Protein AF-A0A0A9YI82-F1 (afdb_monomer_lite)

Radius of gyration: 18.76 Å; chains: 1; bounding box: 42×42×51 Å

Sequence (204 aa):
MGHSLGAQLLCFFTSLYPEVVVKAIFLDGLVPMTTSEDKYLKDLREKFDDYRLLETSLLQKTPPSYSYDDAVNRLIKNRPNMILPEAAQVLIKRSLAVSGDGFRYSTDQRFKLLPLPLISFSIAADIVKSIKCPCLLIIAQESLKRLQEGKRIIYYTEELIDALKKFPTFTVRVIPGHHDVHLNEPESVAAQVIPFLNDTQSSL

Structure (mmCIF, N/CA/C/O backbone):
data_AF-A0A0A9YI82-F1
#
_entry.id   AF-A0A0A9YI82-F1
#
loop_
_atom_site.group_PDB
_atom_site.id
_atom_site.type_symbol
_atom_site.label_atom_id
_atom_site.label_alt_id
_atom_site.label_comp_id
_atom_site.label_asym_id
_atom_site.label_entity_id
_atom_site.label_seq_id
_atom_site.pdbx_PDB_ins_code
_atom_site.Cartn_x
_atom_site.Cartn_y
_atom_site.Cartn_z
_atom_site.occupancy
_atom_site.B_iso_or_equiv
_atom_site.auth_seq_id
_atom_site.auth_comp_id
_atom_site.auth_asym_id
_atom_site.auth_atom_id
_atom_site.pdbx_PDB_model_num
ATOM 1 N N . MET A 1 1 ? -11.997 -4.439 -2.061 1.00 97.31 1 MET A N 1
ATOM 2 C CA . MET A 1 1 ? -10.688 -4.954 -1.597 1.00 97.31 1 MET A CA 1
ATOM 3 C C . MET A 1 1 ? -9.595 -4.248 -2.377 1.00 97.31 1 MET A C 1
ATOM 5 O O . MET A 1 1 ? -9.768 -4.067 -3.575 1.00 97.31 1 MET A O 1
ATOM 9 N N . GLY A 1 2 ? -8.510 -3.841 -1.723 1.00 97.00 2 GLY A N 1
ATOM 10 C CA . GLY A 1 2 ? -7.367 -3.204 -2.374 1.00 97.00 2 GLY A CA 1
ATOM 11 C C . GLY A 1 2 ? -6.053 -3.596 -1.707 1.00 97.00 2 GLY A C 1
ATOM 12 O O . GLY A 1 2 ? -6.033 -3.885 -0.512 1.00 97.00 2 GLY A O 1
ATOM 13 N N . HIS A 1 3 ? -4.967 -3.598 -2.481 1.00 95.00 3 HIS A N 1
ATOM 14 C CA . HIS A 1 3 ? -3.596 -3.840 -2.015 1.00 95.00 3 HIS A CA 1
ATOM 15 C C . HIS A 1 3 ? -2.728 -2.600 -2.212 1.00 95.00 3 HIS A C 1
ATOM 17 O O . HIS A 1 3 ? -2.865 -1.933 -3.240 1.00 95.00 3 HIS A O 1
ATOM 23 N N . SER A 1 4 ? -1.836 -2.302 -1.261 1.00 91.81 4 SER A N 1
ATOM 24 C CA . SER A 1 4 ? -0.843 -1.223 -1.380 1.00 91.81 4 SER A CA 1
ATOM 25 C C . SER A 1 4 ? -1.498 0.111 -1.781 1.00 91.81 4 SER A C 1
ATOM 27 O O . SER A 1 4 ? -2.423 0.565 -1.106 1.00 91.81 4 SER A O 1
ATOM 29 N N . LEU A 1 5 ? -1.110 0.703 -2.917 1.00 90.25 5 LEU A N 1
ATOM 30 C CA . LEU A 1 5 ? -1.767 1.879 -3.4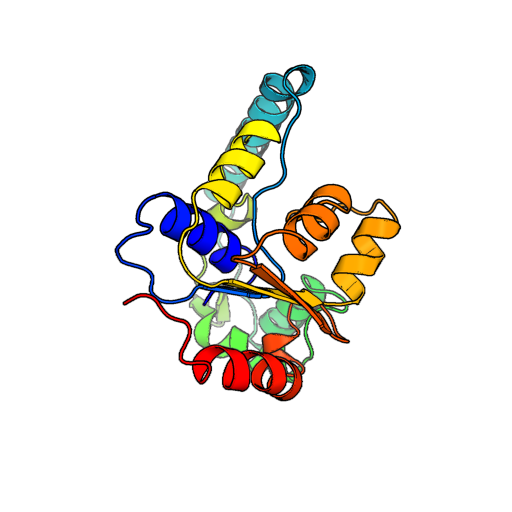96 1.00 90.25 5 LEU A CA 1
ATOM 31 C C . LEU A 1 5 ? -3.287 1.705 -3.648 1.00 90.25 5 LEU A C 1
ATOM 33 O O . LEU A 1 5 ? -4.053 2.604 -3.314 1.00 90.25 5 LEU A O 1
ATOM 37 N N . GLY A 1 6 ? -3.744 0.547 -4.123 1.00 94.19 6 GLY A N 1
ATOM 38 C CA . GLY A 1 6 ? -5.170 0.254 -4.266 1.00 94.19 6 GLY A CA 1
ATOM 39 C C . GLY A 1 6 ? -5.906 0.219 -2.926 1.00 94.19 6 GLY A C 1
ATOM 40 O O . GLY A 1 6 ? -7.076 0.583 -2.865 1.00 94.19 6 GLY A O 1
ATOM 41 N N . ALA A 1 7 ? -5.228 -0.165 -1.842 1.00 95.06 7 ALA A N 1
ATOM 42 C CA . ALA A 1 7 ? -5.789 -0.114 -0.496 1.00 95.06 7 ALA A CA 1
ATOM 43 C C . ALA A 1 7 ? -5.929 1.336 0.000 1.00 95.06 7 ALA A C 1
ATOM 45 O O . ALA A 1 7 ? -6.948 1.693 0.585 1.00 95.06 7 ALA A O 1
ATOM 46 N N . GLN A 1 8 ? -4.957 2.198 -0.313 1.00 93.25 8 GLN A N 1
ATOM 47 C CA . GLN A 1 8 ? -5.032 3.627 0.002 1.00 93.25 8 GLN A CA 1
ATOM 48 C C . GLN A 1 8 ? -6.147 4.329 -0.770 1.00 93.25 8 GLN A C 1
ATOM 50 O O . GLN A 1 8 ? -6.931 5.076 -0.192 1.00 93.25 8 GLN A O 1
ATOM 55 N N . LEU A 1 9 ? -6.258 4.053 -2.071 1.00 94.62 9 LEU A N 1
ATOM 56 C CA . LEU A 1 9 ? -7.348 4.568 -2.898 1.00 94.62 9 LEU A CA 1
ATOM 57 C C . LEU A 1 9 ? -8.708 4.071 -2.397 1.00 94.62 9 LEU A C 1
ATOM 59 O O . LEU A 1 9 ? -9.653 4.854 -2.333 1.00 94.62 9 LEU A O 1
ATOM 63 N N . LEU A 1 10 ? -8.800 2.802 -1.982 1.00 96.38 10 LEU A N 1
ATOM 64 C CA . LEU A 1 10 ? -10.005 2.263 -1.353 1.00 96.38 10 LEU A CA 1
ATOM 65 C C . LEU A 1 10 ? -10.338 2.989 -0.045 1.00 96.38 10 LEU A C 1
ATOM 67 O O . LEU A 1 10 ? -11.513 3.217 0.220 1.00 96.38 10 LEU A O 1
ATOM 71 N N . CYS A 1 11 ? -9.341 3.370 0.756 1.00 94.94 11 CYS A N 1
ATOM 72 C CA . CYS A 1 11 ? -9.545 4.100 2.009 1.00 94.94 11 CYS A CA 1
ATOM 73 C C . CYS A 1 11 ? -10.162 5.476 1.737 1.00 94.94 11 CYS A C 1
ATOM 75 O O . CYS A 1 11 ? -11.217 5.791 2.283 1.00 94.94 11 CYS A O 1
ATOM 77 N N . PHE A 1 12 ? -9.587 6.231 0.793 1.00 94.94 12 PHE A N 1
ATOM 78 C CA . PHE A 1 12 ? -10.171 7.490 0.325 1.00 94.94 12 PHE A CA 1
ATOM 79 C C . PHE A 1 12 ? -11.591 7.298 -0.211 1.00 94.94 12 PHE A C 1
ATOM 81 O O . PHE A 1 12 ? -12.507 8.005 0.196 1.00 94.94 12 PHE A O 1
ATOM 88 N N . PHE A 1 13 ? -11.809 6.318 -1.086 1.00 96.88 13 PHE A N 1
ATOM 89 C CA . PHE A 1 13 ? -13.133 6.077 -1.656 1.00 96.88 13 PHE A CA 1
ATOM 90 C C . PHE A 1 13 ? -14.174 5.743 -0.578 1.00 96.88 13 PHE A C 1
ATOM 92 O O . PHE A 1 13 ? -15.248 6.331 -0.557 1.00 96.88 13 PHE A O 1
ATOM 99 N N . THR A 1 14 ? -13.824 4.860 0.357 1.00 96.31 14 THR A N 1
ATOM 100 C CA . THR A 1 14 ? -14.706 4.436 1.456 1.00 96.31 14 THR A CA 1
ATOM 101 C C . THR A 1 14 ? -14.994 5.581 2.431 1.00 96.31 14 THR A C 1
ATOM 103 O O . THR A 1 14 ? -16.084 5.647 2.988 1.00 96.31 14 THR A O 1
ATOM 106 N N . SER A 1 15 ? -14.040 6.497 2.624 1.00 94.69 15 SER A N 1
ATOM 107 C CA . SER A 1 15 ? -14.240 7.707 3.432 1.00 94.69 15 SER A CA 1
ATOM 108 C C . SER A 1 15 ? -15.183 8.722 2.774 1.00 94.69 15 SER A C 1
ATOM 110 O O . SER A 1 15 ? -15.975 9.365 3.456 1.00 94.69 15 SER A O 1
ATOM 112 N N . LEU A 1 16 ? -15.115 8.853 1.443 1.00 95.50 16 LEU A N 1
ATOM 113 C CA . LEU A 1 16 ? -15.885 9.837 0.677 1.00 95.50 16 LEU A CA 1
ATOM 114 C C . LEU A 1 16 ? -17.307 9.365 0.364 1.00 95.50 16 LEU A C 1
ATOM 116 O O . LEU A 1 16 ? -18.218 10.185 0.336 1.00 95.50 16 LEU A O 1
ATOM 120 N N . TYR A 1 17 ? -17.479 8.061 0.142 1.00 96.31 17 TYR A N 1
ATOM 121 C CA . TYR A 1 17 ? -18.751 7.435 -0.218 1.00 96.31 17 TYR A CA 1
ATOM 122 C C . TYR A 1 17 ? -19.078 6.279 0.745 1.00 96.31 17 TYR A C 1
ATOM 124 O O . TYR A 1 17 ? -19.158 5.116 0.330 1.00 96.31 17 TYR A O 1
ATOM 132 N N . PRO A 1 18 ? -19.213 6.543 2.058 1.00 94.12 18 PRO A N 1
ATOM 133 C CA . PRO A 1 18 ? -19.433 5.495 3.053 1.00 94.12 18 PRO A CA 1
ATOM 134 C C . PRO A 1 18 ? -20.754 4.731 2.860 1.00 94.12 18 PRO A C 1
ATOM 136 O O . PRO A 1 18 ? -20.917 3.647 3.408 1.00 94.12 18 PRO A O 1
ATOM 139 N N . GLU A 1 19 ? -21.698 5.282 2.102 1.00 94.44 19 GLU A N 1
ATOM 140 C CA . GLU A 1 19 ? -23.005 4.700 1.804 1.00 94.44 19 GLU A CA 1
ATOM 141 C C . GLU A 1 19 ? -22.987 3.627 0.707 1.00 94.44 19 GLU A C 1
ATOM 143 O O . GLU A 1 19 ? -23.917 2.826 0.639 1.00 94.44 19 GLU A O 1
ATOM 148 N N . VAL A 1 20 ? -21.951 3.581 -0.140 1.00 96.12 20 VAL A N 1
ATOM 149 C CA . VAL A 1 20 ? -21.880 2.622 -1.263 1.00 96.12 20 VAL A CA 1
ATOM 150 C C . VAL A 1 20 ? -20.923 1.456 -1.010 1.00 96.12 20 VAL A C 1
ATOM 152 O O . VAL A 1 20 ? -20.796 0.562 -1.848 1.00 96.12 20 VAL A O 1
ATOM 155 N N . VAL A 1 21 ? -20.231 1.449 0.132 1.00 95.69 21 VAL A N 1
ATOM 156 C CA . VAL A 1 21 ? -19.271 0.400 0.494 1.00 95.69 21 VAL A CA 1
ATOM 157 C C . VAL A 1 21 ? -19.844 -0.463 1.612 1.00 95.69 21 VAL A C 1
ATOM 159 O O . VAL A 1 21 ? -20.017 -0.014 2.736 1.00 95.69 21 VAL A O 1
ATOM 162 N N . VAL A 1 22 ? -20.093 -1.738 1.308 1.00 95.06 22 VAL A N 1
ATOM 163 C CA . VAL A 1 22 ? -20.658 -2.713 2.262 1.00 95.06 22 VAL A CA 1
ATOM 164 C C . VAL A 1 22 ? -19.595 -3.241 3.230 1.00 95.06 22 VAL A C 1
ATOM 166 O O . VAL A 1 22 ? -19.847 -3.393 4.424 1.00 95.06 22 VAL A O 1
ATOM 169 N N . LYS A 1 23 ? -18.392 -3.523 2.713 1.00 96.38 23 LYS A N 1
ATOM 170 C CA . LYS A 1 23 ? -17.207 -3.964 3.465 1.00 96.38 23 LYS A CA 1
ATOM 171 C C . LYS A 1 23 ? -15.936 -3.526 2.740 1.00 96.38 23 LYS A C 1
ATOM 173 O O . LYS A 1 23 ? -15.859 -3.621 1.512 1.00 96.38 23 LYS A O 1
ATOM 178 N N . ALA A 1 24 ? -14.908 -3.136 3.488 1.00 97.62 24 ALA A N 1
ATOM 179 C CA . ALA A 1 24 ? -13.596 -2.801 2.938 1.00 97.62 24 ALA A CA 1
ATOM 180 C C . ALA A 1 24 ? -12.524 -3.791 3.413 1.00 97.62 24 ALA A C 1
ATOM 182 O O . ALA A 1 24 ? -12.488 -4.191 4.572 1.00 97.62 24 ALA A O 1
ATOM 183 N N . ILE A 1 25 ? -11.641 -4.203 2.502 1.00 98.25 25 ILE A N 1
ATOM 184 C CA . ILE A 1 25 ? -10.513 -5.091 2.812 1.00 98.25 25 ILE A CA 1
ATOM 185 C C . ILE A 1 25 ? -9.246 -4.431 2.292 1.00 98.25 25 ILE A C 1
ATOM 187 O O . ILE A 1 25 ? -9.123 -4.193 1.085 1.00 98.25 25 ILE A O 1
ATOM 191 N N . PHE A 1 26 ? -8.334 -4.156 3.213 1.00 97.31 26 PHE A N 1
ATOM 192 C CA . PHE A 1 26 ? -7.070 -3.475 3.003 1.00 97.31 26 PHE A CA 1
ATOM 193 C C . PHE A 1 26 ? -5.929 -4.477 3.161 1.00 97.31 26 PHE A C 1
ATOM 195 O O . PHE A 1 26 ? -5.758 -5.063 4.230 1.00 97.31 26 PHE A O 1
ATOM 202 N N . 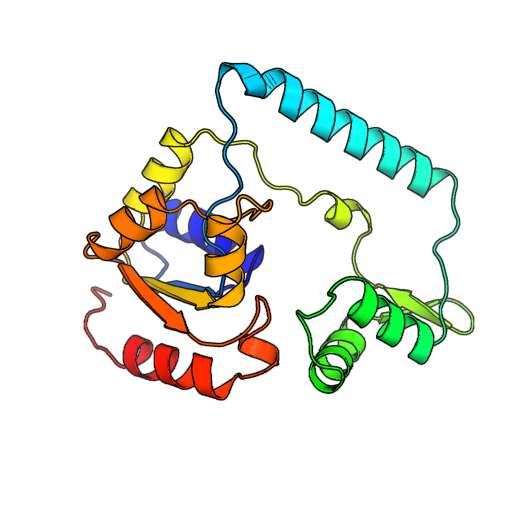LEU A 1 27 ? -5.163 -4.685 2.093 1.00 96.50 27 LEU A N 1
ATOM 203 C CA . LEU A 1 27 ? -4.006 -5.576 2.079 1.00 96.50 27 LEU A CA 1
ATOM 204 C C . LEU A 1 27 ? -2.736 -4.725 2.070 1.00 96.50 27 LEU A C 1
ATOM 206 O O . LEU A 1 27 ? -2.384 -4.136 1.049 1.00 96.50 27 LEU A O 1
ATOM 210 N N . ASP A 1 28 ? -2.073 -4.644 3.218 1.00 93.31 28 ASP A N 1
ATOM 211 C CA . ASP A 1 28 ? -0.771 -4.000 3.409 1.00 93.31 28 ASP A CA 1
ATOM 212 C C . ASP A 1 28 ? -0.655 -2.564 2.830 1.00 93.31 28 ASP A C 1
ATOM 214 O O . ASP A 1 28 ? 0.401 -2.138 2.363 1.00 93.31 28 ASP A O 1
ATOM 218 N N . GLY A 1 29 ? -1.755 -1.801 2.859 1.00 92.06 29 GLY A N 1
ATOM 219 C CA . GLY A 1 29 ? -1.822 -0.342 2.666 1.00 92.06 29 GLY A CA 1
ATOM 220 C C . GLY A 1 29 ? -3.123 0.272 3.238 1.00 92.06 29 GLY A C 1
ATOM 221 O O . GLY A 1 29 ? -4.146 -0.408 3.274 1.00 92.06 29 GLY A O 1
ATOM 222 N N . LEU A 1 30 ? -3.115 1.517 3.741 1.00 91.31 30 LEU A N 1
ATOM 223 C CA . LEU A 1 30 ? -4.336 2.174 4.264 1.00 91.31 30 LEU A CA 1
ATOM 224 C C . LEU A 1 30 ? -4.384 3.677 4.010 1.00 91.31 30 LEU A C 1
ATOM 226 O O . LEU A 1 30 ? -5.300 4.135 3.346 1.00 91.31 30 LEU A O 1
ATOM 230 N N . VAL A 1 31 ? -3.427 4.455 4.513 1.00 88.56 31 VAL A N 1
ATOM 231 C CA . VAL A 1 31 ? -3.358 5.907 4.258 1.00 88.56 31 VAL A CA 1
ATOM 232 C C . VAL A 1 31 ? -2.021 6.256 3.607 1.00 88.56 31 VAL A C 1
ATOM 234 O O . VAL A 1 31 ? -1.069 5.483 3.721 1.00 88.56 31 VAL A O 1
ATOM 237 N N . PRO A 1 32 ? -1.916 7.352 2.837 1.00 83.81 32 PRO A N 1
ATOM 238 C CA . PRO A 1 32 ? -0.622 7.833 2.369 1.00 83.81 32 PRO A CA 1
ATOM 239 C C . PRO A 1 32 ? 0.245 8.331 3.517 1.00 83.81 32 PRO A C 1
ATOM 241 O O . PRO A 1 32 ? -0.245 8.693 4.585 1.00 83.81 32 PRO A O 1
ATOM 244 N N . MET A 1 33 ? 1.550 8.366 3.252 1.00 79.69 33 MET A N 1
ATOM 245 C CA . MET A 1 33 ? 2.530 8.967 4.143 1.00 79.69 33 MET A CA 1
ATOM 246 C C . MET A 1 33 ? 2.114 10.399 4.475 1.00 79.69 33 MET A C 1
ATOM 248 O O . MET A 1 33 ? 1.861 11.214 3.582 1.00 79.69 33 MET A O 1
ATOM 252 N N . THR A 1 34 ? 2.059 10.684 5.768 1.00 85.75 34 THR A N 1
ATOM 253 C CA . THR A 1 34 ? 1.706 12.003 6.270 1.00 85.75 34 THR A CA 1
ATOM 254 C C . THR A 1 34 ? 2.934 12.903 6.285 1.00 85.75 34 THR A C 1
ATOM 256 O O . THR A 1 34 ? 4.041 12.438 6.555 1.00 85.75 34 THR A O 1
ATOM 259 N N . THR A 1 35 ? 2.740 14.193 6.051 1.00 88.12 35 THR A N 1
ATOM 260 C CA . THR A 1 35 ? 3.766 15.223 6.249 1.00 88.12 35 THR A CA 1
ATOM 261 C C . THR A 1 35 ? 3.355 16.140 7.399 1.00 88.12 35 THR A C 1
ATOM 263 O O . THR A 1 35 ? 2.164 16.311 7.673 1.00 88.12 35 THR A O 1
ATOM 266 N N . SER A 1 36 ? 4.336 16.686 8.112 1.00 90.06 36 SER A N 1
ATOM 267 C CA . SER A 1 36 ? 4.097 17.675 9.160 1.00 90.06 36 SER A CA 1
ATOM 268 C C . SER A 1 36 ? 3.967 19.073 8.553 1.00 90.06 36 SER A C 1
ATOM 270 O O . SER A 1 36 ? 4.490 19.352 7.474 1.00 90.06 36 SER A O 1
ATOM 272 N N . GLU A 1 37 ? 3.254 19.966 9.235 1.00 91.31 37 GLU A N 1
ATOM 273 C CA . GLU A 1 37 ? 2.954 21.309 8.716 1.00 91.31 37 GLU A CA 1
ATOM 274 C C . GLU A 1 37 ? 4.223 22.120 8.409 1.00 91.31 37 GLU A C 1
ATOM 276 O O . GLU A 1 37 ? 4.293 22.796 7.384 1.00 91.31 37 GLU A O 1
ATOM 281 N N . ASP A 1 38 ? 5.263 21.977 9.233 1.00 94.69 38 ASP A N 1
ATOM 282 C CA . ASP A 1 38 ? 6.571 22.619 9.060 1.00 94.69 38 ASP A CA 1
ATOM 283 C C . ASP A 1 38 ? 7.352 22.101 7.838 1.00 94.69 38 ASP A C 1
ATOM 285 O O . ASP A 1 38 ? 8.197 22.814 7.295 1.00 94.69 38 ASP A O 1
ATOM 289 N N . LYS A 1 39 ? 7.060 20.878 7.374 1.00 92.62 39 LYS A N 1
ATOM 290 C CA . LYS A 1 39 ? 7.725 20.244 6.222 1.00 92.62 39 LYS A CA 1
ATOM 291 C C . LYS A 1 39 ? 6.906 20.302 4.942 1.00 92.62 39 LYS A C 1
ATOM 293 O O . LYS A 1 39 ? 7.478 20.129 3.869 1.00 92.62 39 LYS A O 1
ATOM 298 N N . TYR A 1 40 ? 5.610 20.600 5.025 1.00 92.50 40 TYR A N 1
ATOM 299 C CA . TYR A 1 40 ? 4.676 20.499 3.904 1.00 92.50 40 TYR A CA 1
ATOM 300 C C . TYR A 1 40 ? 5.177 21.186 2.625 1.00 92.50 40 TYR A C 1
ATOM 302 O O . TYR A 1 40 ? 5.221 20.561 1.567 1.00 92.50 40 TYR A O 1
ATOM 310 N N . LEU A 1 41 ? 5.599 22.455 2.708 1.00 95.31 41 LEU A N 1
ATOM 311 C CA . LEU A 1 41 ? 6.073 23.202 1.534 1.00 95.31 41 LEU A CA 1
ATOM 312 C C . LEU A 1 41 ? 7.367 22.624 0.952 1.00 95.31 41 LEU A C 1
ATOM 314 O O . LEU A 1 41 ? 7.537 22.611 -0.268 1.00 95.31 41 LEU A O 1
ATOM 318 N N . LYS A 1 42 ? 8.263 22.134 1.813 1.00 95.38 42 LYS A N 1
ATOM 319 C CA . LYS A 1 42 ? 9.510 21.493 1.397 1.00 95.38 42 LYS A CA 1
ATOM 320 C C . LYS A 1 42 ? 9.219 20.172 0.684 1.00 95.38 42 LYS A C 1
ATOM 322 O O . LYS A 1 42 ? 9.654 19.998 -0.449 1.00 95.38 42 LYS A O 1
ATOM 327 N N . ASP A 1 43 ? 8.432 19.295 1.299 1.00 92.25 43 ASP A N 1
ATOM 328 C CA . ASP A 1 43 ? 8.070 17.989 0.739 1.00 92.25 43 ASP A CA 1
ATOM 329 C C . ASP A 1 43 ? 7.282 18.142 -0.572 1.00 92.25 43 ASP A C 1
ATOM 331 O O . ASP A 1 43 ? 7.463 17.376 -1.521 1.00 92.25 43 ASP A O 1
ATOM 335 N N . LEU A 1 44 ? 6.413 19.157 -0.653 1.00 92.38 44 LEU A N 1
ATOM 336 C CA . LEU A 1 44 ? 5.672 19.473 -1.869 1.00 92.38 44 LEU A CA 1
ATOM 337 C C . LEU A 1 44 ? 6.614 19.932 -2.984 1.00 92.38 44 LEU A C 1
ATOM 339 O O . LEU A 1 44 ? 6.488 19.472 -4.119 1.00 92.38 44 LEU A O 1
ATOM 343 N N . ARG A 1 45 ? 7.575 20.809 -2.668 1.00 95.12 45 ARG A N 1
ATOM 344 C CA . ARG A 1 45 ? 8.586 21.256 -3.629 1.00 95.12 45 ARG A CA 1
ATOM 345 C C . ARG A 1 45 ? 9.435 20.089 -4.132 1.00 95.12 45 ARG A C 1
ATOM 347 O O . ARG A 1 45 ? 9.598 19.969 -5.342 1.00 95.12 45 ARG A O 1
ATOM 354 N N . GLU A 1 46 ? 9.907 19.224 -3.236 1.00 93.62 46 GLU A N 1
ATOM 355 C CA . GLU A 1 46 ? 10.669 18.019 -3.589 1.00 93.62 46 GLU A CA 1
ATOM 356 C C . GLU A 1 46 ? 9.864 17.108 -4.527 1.00 93.62 46 GLU A C 1
ATOM 358 O O . GLU A 1 46 ? 10.369 16.717 -5.578 1.00 93.62 46 GLU A O 1
ATOM 363 N N . LYS A 1 47 ? 8.576 16.868 -4.234 1.00 91.50 47 LYS A N 1
ATOM 364 C CA . LYS A 1 47 ? 7.682 16.127 -5.141 1.00 91.50 47 LYS A CA 1
ATOM 365 C C . LYS A 1 47 ? 7.613 16.754 -6.537 1.00 91.50 47 LYS A C 1
ATOM 367 O O . LYS A 1 47 ? 7.688 16.034 -7.530 1.00 91.50 47 LYS A O 1
ATOM 372 N N . PHE A 1 48 ? 7.443 18.073 -6.641 1.00 93.19 48 PHE A N 1
ATOM 373 C CA . PHE A 1 48 ? 7.387 18.748 -7.943 1.00 93.19 48 PHE A CA 1
ATOM 374 C C . PHE A 1 48 ? 8.728 18.727 -8.683 1.00 93.19 48 PHE A C 1
ATOM 376 O O . PHE A 1 48 ? 8.742 18.565 -9.905 1.00 93.19 48 PHE A O 1
ATOM 383 N N . ASP A 1 49 ? 9.847 18.849 -7.969 1.00 95.75 49 ASP A N 1
ATOM 384 C CA . ASP A 1 49 ? 11.174 18.705 -8.563 1.00 95.75 49 ASP A CA 1
ATOM 385 C C . ASP A 1 49 ? 11.387 17.281 -9.105 1.00 95.75 49 ASP A C 1
ATOM 387 O O . ASP A 1 49 ? 11.871 17.137 -10.231 1.00 95.75 49 ASP A O 1
ATOM 391 N N . ASP A 1 50 ? 10.935 16.246 -8.390 1.00 94.19 50 ASP A N 1
ATOM 392 C CA . ASP A 1 50 ? 10.940 14.862 -8.875 1.00 94.19 50 ASP A CA 1
ATOM 393 C C . ASP A 1 50 ? 10.083 14.695 -10.141 1.00 94.19 50 ASP A C 1
ATOM 395 O O . ASP A 1 50 ? 10.535 14.083 -11.115 1.00 94.19 50 ASP A O 1
ATOM 399 N N . TYR A 1 51 ? 8.874 15.276 -10.177 1.00 93.44 51 TYR A N 1
ATOM 400 C CA . TYR A 1 51 ? 8.016 15.260 -11.372 1.00 93.44 51 TYR A CA 1
ATOM 401 C C . TYR A 1 51 ? 8.704 15.915 -12.569 1.00 93.44 51 TYR A C 1
ATOM 403 O O . TYR A 1 51 ? 8.730 15.331 -13.654 1.00 93.44 51 TYR A O 1
ATOM 411 N N . ARG A 1 52 ? 9.318 17.085 -12.368 1.00 94.38 52 ARG A N 1
ATOM 412 C CA . ARG A 1 52 ? 10.056 17.809 -13.409 1.00 94.38 52 ARG A CA 1
ATOM 413 C C . ARG A 1 52 ? 11.251 17.003 -13.926 1.00 94.38 52 ARG A C 1
ATOM 415 O O . ARG A 1 52 ? 11.491 16.954 -15.135 1.00 94.38 52 ARG A O 1
ATOM 422 N N . LEU A 1 53 ? 12.016 16.373 -13.031 1.00 95.19 53 LEU A N 1
ATOM 423 C CA . LEU A 1 53 ? 13.149 15.519 -13.401 1.00 95.19 53 LEU A CA 1
ATOM 424 C C . LEU A 1 53 ? 12.691 14.288 -14.187 1.00 95.19 53 LEU A C 1
ATOM 426 O O . LEU A 1 53 ? 13.303 13.940 -15.202 1.00 95.19 53 LEU A O 1
ATOM 430 N N . LEU A 1 54 ? 11.600 13.650 -13.755 1.00 93.44 54 LEU A N 1
ATOM 431 C CA . LEU A 1 54 ? 11.014 12.520 -14.465 1.00 93.44 54 LEU A CA 1
ATOM 432 C C . LEU A 1 54 ? 10.537 12.932 -15.859 1.00 93.44 54 LEU A C 1
ATOM 434 O O . LEU A 1 54 ? 10.888 12.264 -16.827 1.00 93.44 54 LEU A O 1
ATOM 438 N N . GLU A 1 55 ? 9.794 14.031 -15.977 1.00 92.38 55 GLU A N 1
ATOM 439 C CA . GLU A 1 55 ? 9.305 14.548 -17.257 1.00 92.38 55 GLU A CA 1
ATOM 440 C C . GLU A 1 55 ? 10.459 14.861 -18.216 1.00 92.38 55 GLU A C 1
ATOM 442 O O . GLU A 1 55 ? 10.471 14.373 -19.346 1.00 92.38 55 GLU A O 1
ATOM 447 N N . THR A 1 56 ? 11.494 15.556 -17.734 1.00 93.62 56 THR A N 1
ATOM 448 C CA . THR A 1 56 ? 12.714 15.825 -18.514 1.00 93.62 56 THR A CA 1
ATOM 449 C C . THR A 1 56 ? 13.341 14.520 -19.013 1.00 93.62 56 THR A C 1
ATOM 451 O O . THR A 1 56 ? 13.682 14.391 -20.188 1.00 93.62 56 THR A O 1
ATOM 454 N N . SER A 1 57 ? 13.443 13.508 -18.143 1.00 91.94 57 SER A N 1
ATOM 455 C CA . SER A 1 57 ? 13.990 12.204 -18.519 1.00 91.94 57 SER A CA 1
ATOM 456 C C . SER A 1 57 ? 13.106 11.439 -19.508 1.00 91.94 57 SER A C 1
ATOM 458 O O . SER A 1 57 ? 13.653 10.629 -20.254 1.00 91.94 57 SER A O 1
ATOM 460 N N . LEU A 1 58 ? 11.783 11.618 -19.489 1.00 90.69 58 LEU A N 1
ATOM 461 C CA . LEU A 1 58 ? 10.860 10.962 -20.422 1.00 90.69 58 LEU A CA 1
ATOM 462 C C . LEU A 1 58 ? 10.892 11.614 -21.806 1.00 90.69 58 LEU A C 1
ATOM 464 O O . LEU A 1 58 ? 10.772 10.906 -22.798 1.00 90.69 58 LEU A O 1
ATOM 468 N N . LEU A 1 59 ? 11.106 12.930 -21.875 1.00 90.81 59 LEU A N 1
ATOM 469 C CA . LEU A 1 59 ? 11.254 13.659 -23.138 1.00 90.81 59 LEU A CA 1
ATOM 470 C C . LEU A 1 59 ? 12.589 13.364 -23.837 1.00 90.81 59 LEU A C 1
ATOM 472 O O . LEU A 1 59 ? 12.662 13.387 -25.061 1.00 90.81 59 LEU A O 1
ATOM 476 N N . GLN A 1 60 ? 13.647 13.096 -23.068 1.00 90.50 60 GLN A N 1
ATOM 477 C CA . GLN A 1 60 ? 15.000 12.898 -23.603 1.00 90.50 60 GLN A CA 1
ATOM 478 C C . GLN A 1 60 ? 15.346 11.440 -23.926 1.00 90.50 60 GLN A C 1
ATOM 480 O O . GLN A 1 60 ? 16.296 11.194 -24.667 1.00 90.50 60 GLN A O 1
ATOM 485 N N . LYS A 1 61 ? 14.642 10.462 -23.342 1.00 86.12 61 LYS A N 1
ATOM 486 C CA . LYS A 1 61 ? 14.989 9.040 -23.472 1.00 86.12 61 LYS A CA 1
ATOM 487 C C . LYS A 1 61 ? 13.972 8.294 -24.313 1.00 86.12 61 LYS A C 1
ATOM 489 O O . LYS A 1 61 ? 12.767 8.459 -24.158 1.00 86.12 61 LYS A O 1
ATOM 494 N N . THR A 1 62 ? 14.470 7.378 -25.130 1.00 82.94 62 THR A N 1
ATOM 495 C CA . THR A 1 62 ? 13.632 6.366 -25.764 1.00 82.94 62 THR A CA 1
ATOM 496 C C . THR A 1 62 ? 13.133 5.362 -24.717 1.00 82.94 62 THR A C 1
ATOM 498 O O . THR A 1 62 ? 13.889 4.978 -23.814 1.00 82.94 62 THR A O 1
ATOM 501 N N . PRO A 1 63 ? 11.860 4.924 -24.796 1.00 81.81 63 PRO A N 1
ATOM 502 C CA . PRO A 1 63 ? 11.359 3.858 -23.943 1.00 81.81 63 PRO A CA 1
ATOM 503 C C . PRO A 1 63 ? 12.222 2.597 -24.098 1.00 81.81 63 PRO A C 1
ATOM 505 O O . PRO A 1 63 ? 12.506 2.193 -25.227 1.00 81.81 63 PRO A O 1
ATOM 508 N N . PRO A 1 64 ? 12.649 1.966 -22.993 1.00 85.75 64 PRO A N 1
ATOM 509 C CA . PRO A 1 64 ? 13.473 0.771 -23.072 1.00 85.75 64 PRO A CA 1
ATOM 510 C C . PRO A 1 64 ? 12.663 -0.413 -23.614 1.00 85.75 64 PRO A C 1
ATOM 512 O O . PRO A 1 64 ? 11.473 -0.542 -23.318 1.00 85.75 64 PRO A O 1
ATOM 515 N N . SER A 1 65 ? 13.337 -1.293 -24.354 1.00 92.62 65 SER A N 1
ATOM 516 C CA . SER A 1 65 ? 12.828 -2.611 -24.739 1.00 92.62 65 SER A CA 1
ATOM 517 C C . SER A 1 65 ? 13.688 -3.691 -24.086 1.00 92.62 65 SER A C 1
ATOM 519 O O . SER A 1 65 ? 14.907 -3.545 -23.990 1.00 92.62 65 SER A O 1
ATOM 521 N N . TYR A 1 66 ? 13.044 -4.734 -23.581 1.00 93.50 66 TYR A N 1
ATOM 522 C CA . TYR A 1 66 ? 13.643 -5.816 -22.807 1.00 93.50 66 TYR A CA 1
ATOM 523 C C . TYR A 1 66 ? 13.288 -7.165 -23.429 1.00 93.50 66 TYR A C 1
ATOM 525 O O . TYR A 1 66 ? 12.205 -7.320 -23.998 1.00 93.50 66 TYR A O 1
ATOM 533 N N . SER A 1 67 ? 14.145 -8.169 -23.245 1.00 94.94 67 SER A N 1
ATOM 534 C CA . SER A 1 67 ? 13.694 -9.556 -23.369 1.00 94.94 67 SER A CA 1
ATOM 535 C C . SER A 1 67 ? 12.654 -9.868 -22.280 1.00 94.94 67 SER A C 1
ATOM 537 O O . SER A 1 67 ? 12.544 -9.149 -21.279 1.00 94.94 67 SER A O 1
ATOM 539 N N . TYR A 1 68 ? 11.875 -10.936 -22.460 1.00 92.38 68 TYR A N 1
ATOM 540 C CA . TYR A 1 68 ? 10.913 -11.362 -21.439 1.00 92.38 68 TYR A CA 1
ATOM 541 C C . TYR A 1 68 ? 11.615 -11.668 -20.105 1.00 92.38 68 TYR A C 1
ATOM 543 O O . TYR A 1 68 ? 11.199 -11.166 -19.060 1.00 92.38 68 TYR A O 1
ATOM 551 N N . ASP A 1 69 ? 12.728 -12.403 -20.150 1.00 92.25 69 ASP A N 1
ATOM 552 C CA . ASP A 1 69 ? 13.489 -12.784 -18.958 1.00 92.25 69 ASP A CA 1
ATOM 553 C C . ASP A 1 69 ? 14.117 -11.570 -18.264 1.00 92.25 69 ASP A C 1
ATOM 555 O O . ASP A 1 69 ? 14.045 -11.452 -17.040 1.00 92.25 69 ASP A O 1
ATOM 559 N N . ASP A 1 70 ? 14.653 -10.606 -19.021 1.00 93.38 70 ASP A N 1
ATOM 560 C CA . ASP A 1 70 ? 15.157 -9.352 -18.448 1.00 93.38 70 ASP A CA 1
ATOM 561 C C . ASP A 1 70 ? 14.046 -8.557 -17.766 1.00 93.38 70 ASP A C 1
ATOM 563 O O . ASP A 1 70 ? 14.255 -7.968 -16.701 1.00 93.38 70 ASP A O 1
ATOM 567 N N . ALA A 1 71 ? 12.850 -8.537 -18.358 1.00 92.50 71 ALA A N 1
ATOM 568 C CA . ALA A 1 71 ? 11.704 -7.876 -17.762 1.00 92.50 71 ALA A CA 1
ATOM 569 C C . ALA A 1 71 ? 11.292 -8.555 -16.445 1.00 92.50 71 ALA A C 1
ATOM 571 O O . ALA A 1 71 ? 11.095 -7.846 -15.456 1.00 92.50 71 ALA A O 1
ATOM 572 N N . VAL A 1 72 ? 11.238 -9.892 -16.393 1.00 91.56 72 VAL A N 1
ATOM 573 C CA . VAL A 1 72 ? 10.961 -10.661 -15.163 1.00 91.56 72 VAL A CA 1
ATOM 574 C C . VAL A 1 72 ? 12.022 -10.396 -14.096 1.00 91.56 72 VAL A C 1
ATOM 576 O O . VAL A 1 72 ? 11.693 -10.000 -12.976 1.00 91.56 72 VAL A O 1
ATOM 579 N N . ASN A 1 73 ? 13.301 -10.526 -14.448 1.00 90.88 73 ASN A N 1
ATOM 580 C CA . ASN A 1 73 ? 14.416 -10.291 -13.532 1.00 90.88 73 ASN A CA 1
ATOM 581 C C . ASN A 1 73 ? 14.402 -8.862 -12.983 1.00 90.88 73 ASN A C 1
ATOM 583 O O . ASN A 1 73 ? 14.657 -8.629 -11.800 1.00 90.88 73 ASN A O 1
ATOM 587 N N . ARG A 1 74 ? 14.043 -7.885 -13.822 1.00 90.81 74 ARG A N 1
ATOM 588 C CA . ARG A 1 74 ? 13.878 -6.491 -13.410 1.00 90.81 74 ARG A CA 1
ATOM 589 C C . ARG A 1 74 ? 12.720 -6.310 -12.427 1.00 90.81 74 ARG A C 1
ATOM 591 O O . ARG A 1 74 ? 12.868 -5.521 -11.494 1.00 90.81 74 ARG A O 1
ATOM 598 N N . LEU A 1 75 ? 11.595 -7.004 -12.607 1.00 89.12 75 LEU A N 1
ATOM 599 C CA . LEU A 1 75 ? 10.471 -6.964 -11.665 1.00 89.12 75 LEU A CA 1
ATOM 600 C C . LEU A 1 75 ? 10.897 -7.494 -10.290 1.00 89.12 75 LEU A C 1
ATOM 602 O O . LEU A 1 75 ? 10.697 -6.805 -9.290 1.00 89.12 75 LEU A O 1
ATOM 606 N N . ILE A 1 76 ? 11.545 -8.661 -10.260 1.00 88.12 76 ILE A N 1
ATOM 607 C CA . ILE A 1 76 ? 12.043 -9.298 -9.031 1.00 88.12 76 ILE A CA 1
ATOM 608 C C . ILE A 1 76 ? 13.065 -8.388 -8.337 1.00 88.12 76 ILE A C 1
ATOM 610 O O . ILE A 1 76 ? 12.948 -8.102 -7.147 1.00 88.12 76 ILE A O 1
ATOM 614 N N . LYS A 1 77 ? 14.027 -7.841 -9.092 1.00 87.88 77 LYS A N 1
ATOM 615 C CA . LYS A 1 77 ? 15.068 -6.950 -8.558 1.00 87.88 77 LYS A CA 1
ATOM 616 C C . LYS A 1 77 ? 14.509 -5.657 -7.960 1.00 87.88 77 LYS A C 1
ATOM 618 O O . LYS A 1 77 ? 15.056 -5.163 -6.979 1.00 87.88 77 LYS A O 1
ATOM 623 N N . ASN A 1 78 ? 13.450 -5.096 -8.544 1.00 81.94 78 ASN A N 1
ATOM 624 C CA . ASN A 1 78 ? 12.810 -3.874 -8.040 1.00 81.94 78 ASN A CA 1
ATOM 625 C C . ASN A 1 78 ? 11.840 -4.133 -6.877 1.00 81.94 78 ASN A C 1
ATOM 627 O O . ASN A 1 78 ? 11.355 -3.180 -6.269 1.00 81.94 78 ASN A O 1
ATOM 631 N N . ARG A 1 79 ? 11.570 -5.401 -6.555 1.00 77.31 79 ARG A N 1
ATOM 632 C CA . ARG A 1 79 ? 10.769 -5.842 -5.407 1.00 77.31 79 ARG A CA 1
ATOM 633 C C . ARG 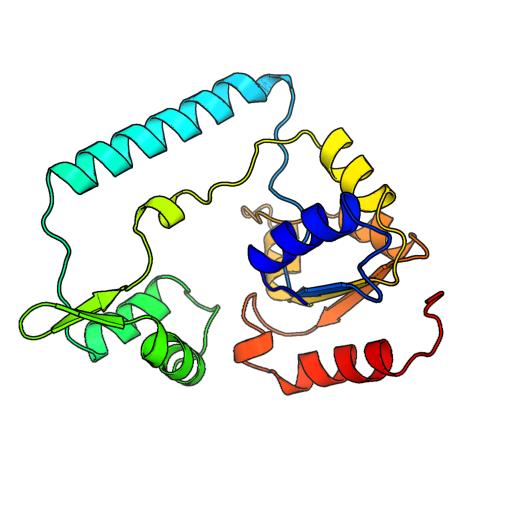A 1 79 ? 11.569 -6.837 -4.549 1.00 77.31 79 ARG A C 1
ATOM 635 O O . ARG A 1 79 ? 11.099 -7.952 -4.307 1.00 77.31 79 ARG A O 1
ATOM 642 N N . PRO A 1 80 ? 12.795 -6.474 -4.117 1.00 60.59 80 PRO A N 1
ATOM 643 C CA . PRO A 1 80 ? 13.700 -7.427 -3.491 1.00 60.59 80 PRO A CA 1
ATOM 644 C C . PRO A 1 80 ? 13.089 -7.953 -2.193 1.00 60.59 80 PRO A C 1
ATOM 646 O O . PRO A 1 80 ? 12.670 -7.169 -1.341 1.00 60.59 80 PRO A O 1
ATOM 649 N N . ASN A 1 81 ? 13.050 -9.281 -2.057 1.00 62.09 81 ASN A N 1
ATOM 650 C CA . ASN A 1 81 ? 12.466 -9.996 -0.917 1.00 62.09 81 ASN A CA 1
ATOM 651 C C . ASN A 1 81 ? 10.977 -9.686 -0.681 1.00 62.09 81 ASN A C 1
ATOM 653 O O . ASN A 1 81 ? 10.508 -9.763 0.447 1.00 62.09 81 ASN A O 1
ATOM 657 N N . MET A 1 82 ? 10.239 -9.279 -1.719 1.00 72.50 82 MET A N 1
ATOM 658 C CA . MET A 1 82 ? 8.807 -8.976 -1.605 1.00 72.50 82 MET A CA 1
ATOM 659 C C . MET A 1 82 ? 7.947 -9.860 -2.505 1.00 72.50 82 MET A C 1
ATOM 661 O O . MET A 1 82 ? 6.817 -10.147 -2.124 1.00 72.50 82 MET A O 1
ATOM 665 N N . ILE A 1 83 ? 8.480 -10.349 -3.630 1.00 82.69 83 ILE A N 1
ATOM 666 C CA . ILE A 1 83 ? 7.759 -11.195 -4.589 1.00 82.69 83 ILE A CA 1
ATOM 667 C C . ILE A 1 83 ? 8.533 -12.480 -4.909 1.00 82.69 83 ILE A C 1
ATOM 669 O O . ILE A 1 83 ? 9.743 -12.432 -5.139 1.00 82.69 83 ILE A O 1
ATOM 673 N N . LEU A 1 84 ? 7.836 -13.619 -4.936 1.00 84.25 84 LEU A N 1
ATOM 674 C CA . LEU A 1 84 ? 8.396 -14.898 -5.384 1.00 84.25 84 LEU A CA 1
ATOM 675 C C . LEU A 1 84 ? 8.528 -14.939 -6.921 1.00 84.25 84 LEU A C 1
ATOM 677 O O . LEU A 1 84 ? 7.742 -14.285 -7.615 1.00 84.25 84 LEU A O 1
ATOM 681 N N . PRO A 1 85 ? 9.484 -15.699 -7.490 1.00 84.50 85 PRO A N 1
ATOM 682 C CA . PRO A 1 85 ? 9.645 -15.815 -8.944 1.00 84.50 85 PRO A CA 1
ATOM 683 C C . PRO A 1 85 ? 8.360 -16.233 -9.677 1.00 84.50 85 PRO A C 1
ATOM 685 O O . PRO A 1 85 ? 8.020 -15.670 -10.718 1.00 84.50 85 PRO A O 1
ATOM 688 N N . GLU A 1 86 ? 7.603 -17.166 -9.108 1.00 86.19 86 GLU A N 1
ATOM 689 C CA . GLU A 1 86 ? 6.340 -17.666 -9.653 1.00 86.19 86 GLU A CA 1
ATOM 690 C C . GLU A 1 86 ? 5.262 -16.573 -9.641 1.00 86.19 86 GLU A C 1
ATOM 692 O O . GLU A 1 86 ? 4.562 -16.365 -10.635 1.00 86.19 86 GLU A O 1
ATOM 697 N N . ALA A 1 87 ? 5.177 -15.799 -8.556 1.00 86.50 87 ALA A N 1
ATOM 698 C CA . ALA A 1 87 ? 4.279 -14.649 -8.456 1.00 86.50 87 ALA A CA 1
ATOM 699 C C . ALA A 1 87 ? 4.659 -13.539 -9.457 1.00 86.50 87 ALA A C 1
ATOM 701 O O . ALA A 1 87 ? 3.789 -12.930 -10.089 1.00 86.50 87 ALA A O 1
ATOM 702 N N . ALA A 1 88 ? 5.957 -13.306 -9.672 1.00 87.81 88 ALA A N 1
ATOM 703 C CA . ALA A 1 88 ? 6.447 -12.353 -10.665 1.00 87.81 88 ALA A CA 1
ATOM 704 C C . ALA A 1 88 ? 6.041 -12.756 -12.096 1.00 87.81 88 ALA A C 1
ATOM 706 O O . ALA A 1 88 ? 5.626 -11.897 -12.879 1.00 87.81 88 ALA A O 1
ATOM 707 N N . GLN A 1 89 ? 6.074 -14.055 -12.416 1.00 87.50 89 GLN A N 1
ATOM 708 C CA . GLN A 1 89 ? 5.600 -14.596 -13.698 1.00 87.50 89 GLN A CA 1
ATOM 709 C C . GLN A 1 89 ? 4.098 -14.363 -13.924 1.00 87.50 89 GLN A C 1
ATOM 711 O O . GLN A 1 89 ? 3.662 -14.187 -15.061 1.00 87.50 89 GLN A O 1
ATOM 716 N N . VAL A 1 90 ? 3.280 -14.333 -12.870 1.00 88.12 90 VAL A N 1
ATOM 717 C CA . VAL A 1 90 ? 1.851 -14.002 -13.002 1.00 88.12 90 VAL A CA 1
ATOM 718 C C . VAL A 1 90 ? 1.667 -12.521 -13.347 1.00 88.12 90 VAL A C 1
ATOM 720 O O . VAL A 1 90 ? 0.933 -12.191 -14.281 1.00 88.12 90 VAL A O 1
ATOM 723 N N . LEU A 1 91 ? 2.368 -11.621 -12.650 1.00 88.81 91 LEU A N 1
ATOM 724 C CA . LEU A 1 91 ? 2.252 -10.175 -12.876 1.00 88.81 91 LEU A CA 1
ATOM 725 C C . LEU A 1 91 ? 2.762 -9.742 -14.250 1.00 88.81 91 LEU A C 1
ATOM 727 O O . LEU A 1 91 ? 2.165 -8.869 -14.893 1.00 88.81 91 LEU A O 1
ATOM 731 N N . ILE A 1 92 ? 3.872 -1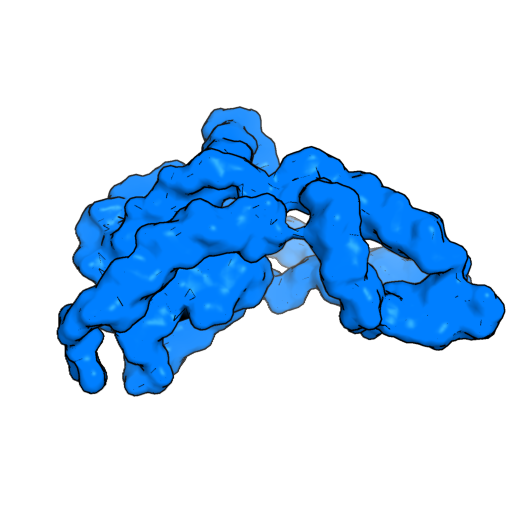0.330 -14.700 1.00 90.62 92 ILE A N 1
ATOM 732 C CA . ILE A 1 92 ? 4.553 -9.894 -15.919 1.00 90.62 92 ILE A CA 1
ATOM 733 C C . ILE A 1 92 ? 3.684 -10.115 -17.167 1.00 90.62 92 ILE A C 1
ATOM 735 O O . ILE A 1 92 ? 3.659 -9.257 -18.048 1.00 90.62 92 ILE A O 1
ATOM 739 N N . LYS A 1 93 ? 2.872 -11.185 -17.190 1.00 87.81 93 LYS A N 1
ATOM 740 C CA . LYS A 1 93 ? 1.967 -11.532 -18.303 1.00 87.81 93 LYS A CA 1
ATOM 741 C C . LYS A 1 93 ? 0.982 -10.418 -18.659 1.00 87.81 93 LYS A C 1
ATOM 743 O O . LYS A 1 93 ? 0.611 -10.285 -19.819 1.00 87.81 93 LYS A O 1
ATOM 748 N N . ARG A 1 94 ? 0.558 -9.614 -17.678 1.00 89.00 94 ARG A N 1
ATOM 749 C CA . ARG A 1 94 ? -0.351 -8.469 -17.885 1.00 89.00 94 ARG A CA 1
ATOM 750 C C . ARG A 1 94 ? 0.383 -7.124 -17.928 1.00 89.00 94 ARG A C 1
ATOM 752 O O . ARG A 1 94 ? -0.168 -6.126 -18.388 1.00 89.00 94 ARG A O 1
ATOM 759 N N . SER A 1 95 ? 1.615 -7.088 -17.433 1.00 91.19 95 SER A N 1
ATOM 760 C CA . SER A 1 95 ? 2.384 -5.855 -17.249 1.00 91.19 95 SER A CA 1
ATOM 761 C C . SER A 1 95 ? 3.248 -5.487 -18.455 1.00 91.19 95 SER A C 1
ATOM 763 O O . SER A 1 95 ? 3.804 -4.391 -18.470 1.00 91.19 95 SER A O 1
ATOM 765 N N . LEU A 1 96 ? 3.372 -6.367 -19.453 1.00 93.81 96 LEU A N 1
ATOM 766 C CA . LEU A 1 96 ? 4.172 -6.130 -20.652 1.00 93.81 96 LEU A CA 1
ATOM 767 C C . LEU A 1 96 ? 3.322 -5.830 -21.888 1.00 93.81 96 LEU A C 1
ATOM 769 O O . LEU A 1 96 ? 2.234 -6.365 -22.075 1.00 93.81 96 LEU A O 1
ATOM 773 N N . ALA A 1 97 ? 3.867 -4.978 -22.748 1.00 92.94 97 ALA A N 1
ATOM 774 C CA . ALA A 1 97 ? 3.391 -4.703 -24.095 1.00 92.94 97 ALA A CA 1
ATOM 775 C C . ALA A 1 97 ? 4.547 -4.891 -25.087 1.00 92.94 97 ALA A C 1
ATOM 777 O O . ALA A 1 97 ? 5.706 -4.634 -24.746 1.00 92.94 97 ALA A O 1
ATOM 778 N N . VAL A 1 98 ? 4.229 -5.312 -26.312 1.00 92.56 98 VAL A N 1
ATOM 779 C CA . VAL A 1 98 ? 5.213 -5.473 -27.395 1.00 92.56 98 VAL A CA 1
ATOM 780 C C . VAL A 1 98 ? 5.838 -4.116 -27.745 1.00 92.56 98 VAL A C 1
ATOM 782 O O . VAL A 1 98 ? 5.146 -3.094 -27.791 1.00 92.56 98 VAL A O 1
ATOM 785 N N . SER A 1 99 ? 7.156 -4.095 -27.956 1.00 91.31 99 SER A N 1
ATOM 786 C CA . SER A 1 99 ? 7.932 -2.897 -28.284 1.00 91.31 99 SER A CA 1
ATOM 787 C C . SER A 1 99 ? 9.146 -3.251 -29.147 1.00 91.31 99 SER A C 1
ATOM 789 O O . SER A 1 99 ? 10.201 -3.621 -28.623 1.00 91.31 99 SER A O 1
ATOM 791 N N . GLY A 1 100 ? 9.007 -3.114 -30.469 1.00 88.69 100 GLY A N 1
ATOM 792 C CA . GLY A 1 100 ? 9.996 -3.624 -31.424 1.00 88.69 100 GLY A CA 1
ATOM 793 C C . GLY A 1 100 ? 10.105 -5.145 -31.311 1.00 88.69 100 GLY A C 1
ATOM 794 O O . GLY A 1 100 ? 9.082 -5.818 -31.204 1.00 88.69 100 GLY A O 1
ATOM 795 N N . ASP A 1 101 ? 11.333 -5.657 -31.235 1.00 90.50 101 ASP A N 1
ATOM 796 C CA . ASP A 1 101 ? 11.622 -7.095 -31.096 1.00 90.50 101 ASP A CA 1
ATOM 797 C C . ASP A 1 101 ? 11.560 -7.605 -29.641 1.00 90.50 101 ASP A C 1
ATOM 799 O O . ASP A 1 101 ? 11.947 -8.735 -29.347 1.00 90.50 101 ASP A O 1
ATOM 803 N N . GLY A 1 102 ? 11.099 -6.770 -28.706 1.00 94.25 102 GLY A N 1
ATOM 804 C CA . GLY A 1 102 ? 11.044 -7.096 -27.284 1.00 94.25 102 GLY A CA 1
ATOM 805 C C . GLY A 1 102 ? 9.797 -6.558 -26.594 1.00 94.25 102 GLY A C 1
ATOM 806 O O . GLY A 1 102 ? 8.741 -6.355 -27.199 1.00 94.25 102 GLY A O 1
ATOM 807 N N . PHE A 1 103 ? 9.927 -6.317 -25.294 1.00 94.50 103 PHE A N 1
ATOM 808 C CA . PHE A 1 103 ? 8.838 -5.921 -24.417 1.00 94.50 103 PHE A CA 1
ATOM 809 C C . PHE A 1 103 ? 9.166 -4.659 -23.634 1.00 94.50 103 PHE A C 1
ATOM 811 O O . PHE A 1 103 ? 10.291 -4.432 -23.196 1.00 94.50 103 PHE A O 1
ATOM 818 N N . ARG A 1 104 ? 8.135 -3.869 -23.362 1.00 93.06 104 ARG A N 1
ATOM 819 C CA . ARG A 1 104 ? 8.184 -2.769 -22.399 1.00 93.06 104 ARG A CA 1
ATOM 820 C C . ARG A 1 104 ? 7.081 -2.938 -21.373 1.00 93.06 104 ARG A C 1
ATOM 822 O O . ARG A 1 104 ? 6.050 -3.543 -21.656 1.00 93.06 104 ARG A O 1
ATOM 829 N N . TYR A 1 105 ? 7.255 -2.330 -20.208 1.00 92.56 105 TYR A N 1
ATOM 830 C CA . TYR A 1 105 ? 6.164 -2.233 -19.248 1.00 92.56 105 TYR A CA 1
ATOM 831 C C . TYR A 1 105 ? 5.033 -1.364 -19.820 1.00 92.56 105 TYR A C 1
ATOM 833 O O . TYR A 1 105 ? 5.281 -0.283 -20.363 1.00 92.56 105 TYR A O 1
ATOM 841 N N . SER A 1 106 ? 3.795 -1.850 -19.721 1.00 91.75 106 SER A N 1
ATOM 842 C CA . SER A 1 106 ? 2.587 -1.150 -20.174 1.00 91.75 106 SER A CA 1
ATOM 843 C C . SER A 1 106 ? 2.194 -0.000 -19.242 1.00 91.75 106 SER A C 1
ATOM 845 O O . SER A 1 106 ? 1.478 0.908 -19.658 1.00 91.75 106 SER A O 1
ATOM 847 N N . THR A 1 107 ? 2.706 -0.005 -1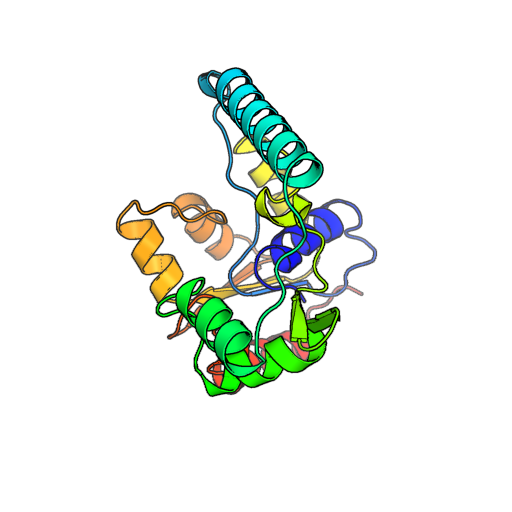8.008 1.00 89.38 107 THR A N 1
ATOM 848 C CA . THR A 1 107 ? 2.487 1.040 -17.007 1.00 89.38 107 THR A CA 1
ATOM 849 C C . THR A 1 107 ? 3.049 2.388 -17.452 1.00 89.38 107 THR A C 1
ATOM 851 O O . THR A 1 107 ? 4.211 2.506 -17.859 1.00 89.38 107 THR A O 1
ATOM 854 N N . ASP A 1 108 ? 2.237 3.431 -17.287 1.00 89.38 108 ASP A N 1
ATOM 855 C CA . ASP A 1 108 ? 2.666 4.812 -17.467 1.00 89.38 108 ASP A CA 1
ATOM 856 C C . ASP A 1 108 ? 3.796 5.153 -16.481 1.00 89.38 108 ASP A C 1
ATOM 858 O O . ASP A 1 108 ? 3.693 4.957 -15.268 1.00 89.38 108 ASP A O 1
ATOM 862 N N . GLN A 1 109 ? 4.906 5.660 -17.017 1.00 88.44 109 GLN A N 1
ATOM 863 C CA . GLN A 1 109 ? 6.125 5.913 -16.255 1.00 88.44 109 GLN A CA 1
ATOM 864 C C . GLN A 1 109 ? 5.948 6.981 -15.167 1.00 88.44 109 GLN A C 1
ATOM 866 O O . GLN A 1 109 ? 6.720 6.979 -14.209 1.00 88.44 109 GLN A O 1
ATOM 871 N N . ARG A 1 110 ? 4.932 7.850 -15.270 1.00 88.38 110 ARG A N 1
ATOM 872 C CA . ARG A 1 110 ? 4.598 8.866 -14.257 1.00 88.38 110 ARG A CA 1
ATOM 873 C C . ARG A 1 110 ? 4.163 8.249 -12.928 1.00 88.38 110 ARG A C 1
ATOM 875 O O . ARG A 1 110 ? 4.394 8.845 -11.880 1.00 88.38 110 ARG A O 1
ATOM 882 N N . PHE A 1 111 ? 3.659 7.010 -12.933 1.00 88.12 111 PHE A N 1
ATOM 883 C CA . PHE A 1 111 ? 3.321 6.286 -11.701 1.00 88.12 111 PHE A CA 1
ATOM 884 C C . PHE A 1 111 ? 4.532 5.907 -10.840 1.00 88.12 111 PHE A C 1
ATOM 886 O O . PHE A 1 111 ? 4.344 5.498 -9.697 1.00 88.12 111 PHE A O 1
ATOM 893 N N . LYS A 1 112 ? 5.770 6.102 -11.319 1.00 85.81 112 LYS A N 1
ATOM 894 C CA . LYS A 1 112 ? 6.970 5.986 -10.473 1.00 85.81 112 LYS A CA 1
ATOM 895 C C . LYS A 1 112 ? 6.956 6.943 -9.280 1.00 85.81 112 LYS A C 1
ATOM 897 O O . LYS A 1 112 ? 7.588 6.636 -8.277 1.00 85.81 112 LYS A O 1
ATOM 902 N N . LEU A 1 113 ? 6.251 8.071 -9.388 1.00 87.25 113 LEU A N 1
ATOM 903 C CA . LEU A 1 113 ? 6.188 9.095 -8.344 1.00 87.25 113 LEU A CA 1
ATOM 904 C C . LEU A 1 113 ? 4.904 9.063 -7.510 1.00 87.25 113 LEU A C 1
ATOM 906 O O . LEU A 1 113 ? 4.721 9.975 -6.718 1.00 87.25 113 LEU A O 1
ATOM 910 N N . LEU A 1 114 ? 4.065 8.023 -7.661 1.00 82.19 114 LEU A N 1
ATOM 911 C CA . LEU A 1 114 ? 2.774 7.808 -6.983 1.00 82.19 114 LEU A CA 1
ATOM 912 C C . LEU A 1 114 ? 1.927 9.091 -6.801 1.00 82.19 114 LEU A C 1
ATOM 914 O O . LEU A 1 114 ? 2.217 9.913 -5.931 1.00 82.19 114 LEU A O 1
ATOM 918 N N . PRO A 1 115 ? 0.806 9.252 -7.523 1.00 79.69 115 PRO A N 1
ATOM 919 C CA . PRO A 1 115 ? 0.017 10.487 -7.508 1.00 79.69 115 PRO A CA 1
ATOM 920 C C . PRO A 1 115 ? -0.881 10.613 -6.259 1.00 79.69 115 PRO A C 1
ATOM 922 O O . PRO A 1 115 ? -2.089 10.793 -6.365 1.00 79.69 115 PRO A O 1
ATOM 925 N N . LEU A 1 116 ? -0.307 10.488 -5.062 1.00 82.75 116 LEU A N 1
ATOM 926 C CA . LEU A 1 116 ? -1.010 10.630 -3.790 1.00 82.75 116 LEU A CA 1
ATOM 927 C C . LEU A 1 116 ? -0.808 12.030 -3.199 1.00 82.75 116 LEU A C 1
ATOM 929 O O . LEU A 1 116 ? 0.311 12.568 -3.266 1.00 82.75 116 LEU A O 1
ATOM 933 N N . PRO A 1 117 ? -1.851 12.604 -2.571 1.00 86.38 117 PRO A N 1
ATOM 934 C CA . PRO A 1 117 ? -1.740 13.888 -1.897 1.00 86.38 117 PRO A CA 1
ATOM 935 C C . PRO A 1 117 ? -0.754 13.805 -0.727 1.00 86.38 117 PRO A C 1
ATOM 937 O O . PRO A 1 117 ? -0.571 12.754 -0.112 1.00 86.38 117 PRO A O 1
ATOM 940 N N . LEU A 1 118 ? -0.107 14.931 -0.426 1.00 88.44 118 LEU A N 1
ATOM 941 C CA . LEU A 1 118 ? 0.520 15.129 0.876 1.00 88.44 118 LEU A CA 1
ATOM 942 C C . LEU A 1 118 ? -0.583 15.525 1.852 1.00 88.44 118 LEU A C 1
ATOM 944 O O . LEU A 1 118 ? -1.271 16.516 1.624 1.00 88.44 118 LEU A O 1
ATOM 948 N N . ILE A 1 119 ? -0.765 14.739 2.905 1.00 89.31 119 ILE A N 1
ATOM 949 C CA . ILE A 1 119 ? -1.781 14.995 3.926 1.00 89.31 119 ILE A CA 1
ATOM 950 C C . ILE A 1 119 ? -1.124 15.073 5.298 1.00 89.31 119 ILE A C 1
ATOM 952 O O . ILE A 1 119 ? -0.076 14.469 5.524 1.00 89.31 119 ILE A O 1
ATOM 956 N N . SER A 1 120 ? -1.734 15.808 6.220 1.00 89.94 120 SER A N 1
ATOM 957 C CA . SER A 1 120 ? -1.334 15.782 7.623 1.00 89.94 120 SER A CA 1
ATOM 958 C C . SER A 1 120 ? -1.822 14.500 8.302 1.00 89.94 120 SER A C 1
ATOM 960 O O . SER A 1 120 ? -2.714 13.801 7.809 1.00 89.94 120 SER A O 1
ATOM 962 N N . PHE A 1 121 ? -1.276 14.212 9.483 1.00 87.19 121 PHE A N 1
ATOM 963 C CA . PHE A 1 121 ? -1.782 13.129 10.328 1.00 87.19 121 PHE A CA 1
ATOM 964 C C . PHE A 1 121 ? -3.244 13.344 10.742 1.00 87.19 121 PHE A C 1
ATOM 966 O O . PHE A 1 121 ? -4.019 12.391 10.762 1.00 87.19 121 PHE A O 1
ATOM 973 N N . SER A 1 122 ? -3.644 14.591 11.015 1.00 89.12 122 SER A N 1
ATOM 974 C CA . SER A 1 122 ? -5.035 14.921 11.347 1.00 89.12 122 SER A CA 1
ATOM 975 C C . SER A 1 122 ? -5.993 14.567 10.208 1.00 89.12 122 SER A C 1
ATOM 977 O O . SER A 1 122 ? -6.975 13.872 10.446 1.00 89.12 122 SER A O 1
ATOM 979 N N . ILE A 1 123 ? -5.654 14.923 8.963 1.00 91.00 123 ILE A N 1
ATOM 980 C CA . ILE A 1 123 ? -6.453 14.562 7.782 1.00 91.00 123 ILE A CA 1
ATOM 981 C C . ILE A 1 123 ? -6.527 13.038 7.621 1.00 91.00 123 ILE A C 1
ATOM 983 O O . ILE A 1 123 ? -7.603 12.499 7.373 1.00 91.00 123 ILE A O 1
ATOM 987 N N . ALA A 1 124 ? -5.409 12.325 7.790 1.00 89.81 124 ALA A N 1
ATOM 988 C CA . ALA A 1 124 ? -5.398 10.863 7.722 1.00 89.81 124 ALA A CA 1
ATOM 989 C C . ALA A 1 124 ? -6.314 10.225 8.784 1.00 89.81 124 ALA A C 1
ATOM 991 O O . ALA A 1 124 ? -7.045 9.279 8.487 1.00 89.81 124 ALA A O 1
ATOM 992 N N . ALA A 1 125 ? -6.306 10.760 10.008 1.00 89.00 125 ALA A N 1
ATOM 993 C CA . ALA A 1 125 ? -7.177 10.300 11.081 1.00 89.00 125 ALA A CA 1
ATOM 994 C C . ALA A 1 125 ? -8.659 10.561 10.771 1.00 89.00 125 ALA A C 1
ATOM 996 O O . ALA A 1 125 ? -9.490 9.688 11.022 1.00 89.00 125 ALA A O 1
ATOM 997 N N . ASP A 1 126 ? -8.994 11.720 10.204 1.00 91.38 126 ASP A N 1
ATOM 998 C CA . ASP A 1 126 ? -10.371 12.063 9.837 1.00 91.38 126 ASP A CA 1
ATOM 999 C C . ASP A 1 126 ? -10.899 11.174 8.704 1.00 91.38 126 ASP A C 1
ATOM 1001 O O . ASP A 1 126 ? -12.025 10.677 8.786 1.00 91.38 126 ASP A O 1
ATOM 1005 N N . ILE A 1 127 ? -10.059 10.872 7.706 1.00 92.38 127 ILE A N 1
ATOM 1006 C CA . ILE A 1 127 ? -10.363 9.897 6.647 1.00 92.38 127 ILE A CA 1
ATOM 1007 C C . ILE A 1 127 ? -10.741 8.551 7.266 1.00 92.38 127 ILE A C 1
ATOM 1009 O O . ILE A 1 127 ? -11.825 8.036 7.003 1.00 92.38 127 ILE A O 1
ATOM 1013 N N . VAL A 1 128 ? -9.889 8.001 8.134 1.00 92.44 128 VAL A N 1
ATOM 1014 C CA . VAL A 1 128 ? -10.128 6.693 8.763 1.00 92.44 128 VAL A CA 1
ATOM 1015 C C . VAL A 1 128 ? -11.392 6.703 9.627 1.00 92.44 128 VAL A C 1
ATOM 1017 O O . VAL A 1 128 ? -12.191 5.772 9.546 1.00 92.44 128 VAL A O 1
ATOM 1020 N N . LYS A 1 129 ? -11.611 7.757 10.424 1.00 91.81 129 LYS A N 1
ATOM 1021 C CA . LYS A 1 129 ? -12.784 7.879 11.309 1.00 91.81 129 LYS A CA 1
ATOM 1022 C C . LYS A 1 129 ? -14.106 7.999 10.556 1.00 91.81 129 LYS A C 1
ATOM 1024 O O . LYS A 1 129 ? -15.141 7.630 11.103 1.00 91.81 129 LYS A O 1
ATOM 1029 N N . SER A 1 130 ? -14.090 8.539 9.339 1.00 93.69 130 SER A N 1
ATOM 1030 C CA . SER A 1 130 ? -15.302 8.711 8.530 1.00 93.69 130 SER A CA 1
ATOM 1031 C C . SER A 1 130 ? -15.836 7.401 7.934 1.00 93.69 130 SER A C 1
ATOM 1033 O O . SER A 1 130 ? -16.995 7.347 7.519 1.00 93.69 130 SER A O 1
ATOM 1035 N N . ILE A 1 131 ? -15.022 6.339 7.916 1.00 94.62 131 ILE A N 1
ATOM 1036 C CA . ILE A 1 131 ? -15.402 5.036 7.372 1.00 94.62 131 ILE A CA 1
ATOM 1037 C C . ILE A 1 131 ? -16.456 4.376 8.269 1.00 94.62 131 ILE A C 1
ATOM 1039 O O . ILE A 1 131 ? -16.218 4.112 9.449 1.00 94.62 131 ILE A O 1
ATOM 1043 N N . LYS A 1 132 ? -17.617 4.069 7.679 1.00 94.12 132 LYS A N 1
ATOM 1044 C CA . LYS A 1 132 ? -18.777 3.502 8.390 1.00 94.12 132 LYS A CA 1
ATOM 1045 C C . LYS A 1 132 ? -18.915 1.988 8.249 1.00 94.12 132 LYS A C 1
ATOM 1047 O O . LYS A 1 132 ? -19.525 1.357 9.105 1.00 94.12 132 LYS A O 1
ATOM 1052 N N . CYS A 1 133 ? -18.375 1.406 7.180 1.00 94.75 133 CYS A N 1
ATOM 1053 C CA . CYS A 1 133 ? -18.504 -0.022 6.920 1.00 94.75 133 CYS A CA 1
ATOM 1054 C C . CYS A 1 133 ? -17.496 -0.853 7.732 1.00 94.75 133 CYS A C 1
ATOM 1056 O O . CYS A 1 133 ? -16.415 -0.354 8.066 1.00 94.75 133 CYS A O 1
ATOM 1058 N N . PRO A 1 134 ? -17.774 -2.147 7.975 1.00 96.56 134 PRO A N 1
ATOM 1059 C CA . PRO A 1 134 ? -16.777 -3.072 8.493 1.00 96.56 134 PRO A CA 1
ATOM 1060 C C . PRO A 1 134 ? -15.529 -3.110 7.606 1.00 96.56 134 PRO A C 1
ATOM 1062 O O . PRO A 1 134 ? -15.609 -3.163 6.373 1.00 96.56 134 PRO A O 1
ATOM 1065 N N . CYS A 1 135 ? -14.368 -3.110 8.247 1.00 97.25 135 CYS A N 1
ATOM 1066 C CA . CYS A 1 135 ? -13.061 -3.056 7.618 1.00 97.25 135 CYS A CA 1
ATOM 1067 C C . CYS A 1 135 ? -12.179 -4.196 8.117 1.00 97.25 135 CYS A C 1
ATOM 1069 O O . CYS A 1 135 ? -12.015 -4.388 9.320 1.00 97.25 135 CYS A O 1
ATOM 1071 N N . LEU A 1 136 ? -11.543 -4.906 7.192 1.00 97.69 136 LEU A N 1
ATOM 1072 C CA . LEU A 1 136 ? -10.466 -5.840 7.492 1.00 97.69 136 LEU A CA 1
ATOM 1073 C C . LEU A 1 136 ? -9.150 -5.250 7.001 1.00 97.69 136 LEU A C 1
ATOM 1075 O O . LEU A 1 136 ? -8.971 -5.022 5.806 1.00 97.69 136 LEU A O 1
ATOM 1079 N N . LEU A 1 137 ? -8.221 -5.035 7.922 1.00 97.00 137 LEU A N 1
ATOM 1080 C CA . LEU A 1 137 ? -6.858 -4.631 7.628 1.00 97.00 137 LEU A CA 1
ATOM 1081 C C . LEU A 1 137 ? -5.917 -5.817 7.855 1.00 97.00 137 LEU A C 1
ATOM 1083 O O . LEU A 1 137 ? -5.734 -6.250 8.991 1.00 97.00 137 LEU A O 1
ATOM 1087 N N . ILE A 1 138 ? -5.306 -6.317 6.782 1.00 96.88 138 ILE A N 1
ATOM 1088 C CA . ILE A 1 138 ? -4.270 -7.353 6.824 1.00 96.88 138 ILE A CA 1
ATOM 1089 C C . ILE A 1 138 ? -2.912 -6.688 6.606 1.00 96.88 138 ILE A C 1
ATOM 1091 O O . ILE A 1 138 ? -2.689 -6.062 5.573 1.00 96.88 138 ILE A O 1
ATOM 1095 N N . ILE A 1 139 ? -2.012 -6.846 7.571 1.00 94.62 139 ILE A N 1
ATOM 1096 C CA . ILE A 1 139 ? -0.647 -6.317 7.558 1.00 94.62 139 ILE A CA 1
ATOM 1097 C C . ILE A 1 139 ? 0.323 -7.493 7.453 1.00 94.62 139 ILE A C 1
ATOM 1099 O O . ILE A 1 139 ? 0.226 -8.463 8.209 1.00 94.62 139 ILE A O 1
ATOM 1103 N N . ALA A 1 140 ? 1.276 -7.408 6.533 1.00 93.38 140 ALA A N 1
ATOM 1104 C CA . ALA A 1 140 ? 2.361 -8.368 6.434 1.00 93.38 140 ALA A CA 1
ATOM 1105 C C . ALA A 1 140 ? 3.368 -8.152 7.574 1.00 93.38 140 ALA A C 1
ATOM 1107 O O . ALA A 1 140 ? 3.763 -7.022 7.871 1.00 93.38 140 ALA A O 1
ATOM 1108 N N . GLN A 1 141 ? 3.822 -9.233 8.209 1.00 92.25 141 GLN A N 1
ATOM 1109 C CA . GLN A 1 141 ? 4.738 -9.160 9.349 1.00 92.25 141 GLN A CA 1
ATOM 1110 C C . GLN A 1 141 ? 6.045 -8.427 9.014 1.00 92.25 141 GLN A C 1
ATOM 1112 O O . GLN A 1 141 ? 6.521 -7.636 9.827 1.00 92.25 141 GLN A O 1
ATOM 1117 N N . GLU A 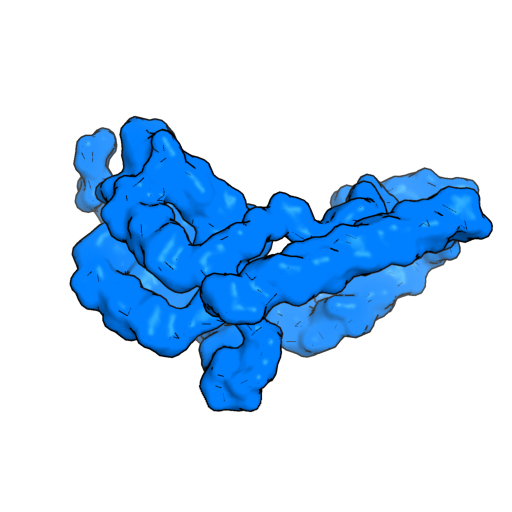1 142 ? 6.605 -8.632 7.817 1.00 89.88 142 GLU A N 1
ATOM 1118 C CA . GLU A 1 142 ? 7.822 -7.919 7.407 1.00 89.88 142 GLU A CA 1
ATOM 1119 C C . GLU A 1 142 ? 7.577 -6.413 7.241 1.00 89.88 142 GLU A C 1
ATOM 1121 O O . GLU A 1 142 ? 8.456 -5.605 7.544 1.00 89.88 142 GLU A O 1
ATOM 1126 N N . SER A 1 143 ? 6.381 -6.015 6.800 1.00 88.88 143 SER A N 1
ATOM 1127 C CA . SER A 1 143 ? 6.002 -4.603 6.764 1.00 88.88 143 SER A CA 1
ATOM 1128 C C . SER A 1 143 ? 5.948 -4.049 8.187 1.00 88.88 143 SER A C 1
ATOM 1130 O O . SER A 1 143 ? 6.580 -3.043 8.467 1.00 88.88 143 SER A O 1
ATOM 1132 N N . LEU A 1 144 ? 5.328 -4.731 9.148 1.00 87.25 144 LEU A N 1
ATOM 1133 C CA . LEU A 1 144 ? 5.352 -4.249 10.534 1.00 87.25 144 LEU A CA 1
ATOM 1134 C C . LEU A 1 144 ? 6.781 -4.151 11.109 1.00 87.25 144 LEU A C 1
ATOM 1136 O O . LEU A 1 144 ? 7.130 -3.155 11.739 1.00 87.25 144 LEU A O 1
ATOM 1140 N N . LYS A 1 145 ? 7.638 -5.136 10.831 1.00 88.19 145 LYS A N 1
ATOM 1141 C CA . LYS A 1 145 ? 9.040 -5.135 11.273 1.00 88.19 145 LYS A CA 1
ATOM 1142 C C . LYS A 1 145 ? 9.830 -3.960 10.699 1.00 88.19 145 LYS A C 1
ATOM 1144 O O . LYS A 1 145 ? 10.555 -3.276 11.414 1.00 88.19 145 LYS A O 1
ATOM 1149 N N . ARG A 1 146 ? 9.686 -3.688 9.403 1.00 85.62 146 ARG A N 1
ATOM 1150 C CA . ARG A 1 146 ? 10.367 -2.561 8.755 1.00 85.62 146 ARG A CA 1
ATOM 1151 C C . ARG A 1 146 ? 9.926 -1.212 9.350 1.00 85.62 146 ARG A C 1
ATOM 1153 O O . ARG A 1 146 ? 10.749 -0.302 9.400 1.00 85.62 146 ARG A O 1
ATOM 1160 N N . LEU A 1 147 ? 8.677 -1.092 9.816 1.00 83.31 147 LEU A N 1
ATOM 1161 C CA . LEU A 1 147 ? 8.173 0.106 10.497 1.00 83.31 147 LEU A CA 1
ATOM 1162 C C . LEU A 1 147 ? 8.903 0.297 11.830 1.00 83.31 147 LEU A C 1
ATOM 1164 O O . LEU A 1 147 ? 9.437 1.372 12.081 1.00 83.31 147 LEU A O 1
ATOM 1168 N N . GLN A 1 148 ? 8.987 -0.773 12.623 1.00 83.38 148 GLN A N 1
ATOM 1169 C CA . GLN A 1 148 ? 9.686 -0.813 13.914 1.00 83.38 148 GLN A CA 1
ATOM 1170 C C . GLN A 1 148 ? 11.178 -0.486 13.793 1.00 83.38 148 GLN A C 1
ATOM 1172 O O . GLN A 1 148 ? 11.760 0.163 14.655 1.00 83.38 148 GLN A O 1
ATOM 1177 N N . GLU A 1 149 ? 11.805 -0.896 12.691 1.00 85.31 149 GLU A N 1
ATOM 1178 C CA . GLU A 1 149 ? 13.203 -0.580 12.381 1.00 85.31 149 GLU A CA 1
ATOM 1179 C C . GLU A 1 149 ? 13.407 0.867 11.885 1.00 85.31 149 GLU A C 1
ATOM 1181 O O . GLU A 1 149 ? 14.511 1.228 11.476 1.00 85.31 149 GLU A O 1
ATOM 1186 N N . GLY A 1 150 ? 12.355 1.696 11.856 1.00 73.00 150 GLY A N 1
ATOM 1187 C CA . GLY A 1 150 ? 12.412 3.075 11.368 1.00 73.00 150 GLY A CA 1
ATOM 1188 C C . GLY A 1 150 ? 12.686 3.183 9.865 1.00 73.00 150 GLY A C 1
ATOM 1189 O O . GLY A 1 150 ? 13.061 4.247 9.367 1.00 73.00 150 GLY A O 1
ATOM 1190 N N . LYS A 1 151 ? 12.522 2.090 9.108 1.00 72.00 151 LYS A N 1
ATOM 1191 C CA . LYS A 1 151 ? 12.648 2.125 7.648 1.00 72.00 151 LYS A CA 1
ATOM 1192 C C . LYS A 1 151 ? 11.409 2.804 7.075 1.00 72.00 151 LYS A C 1
ATOM 1194 O O . LYS A 1 151 ? 10.308 2.640 7.590 1.00 72.00 151 LYS A O 1
ATOM 1199 N N . ARG A 1 152 ? 11.567 3.536 5.963 1.00 58.66 152 ARG A N 1
ATOM 1200 C CA . ARG A 1 152 ? 10.432 4.154 5.252 1.00 58.66 152 ARG A CA 1
ATOM 1201 C C . ARG A 1 152 ? 9.394 3.086 4.911 1.00 58.66 152 ARG A C 1
ATOM 1203 O O . ARG A 1 152 ? 9.590 2.298 3.983 1.00 58.66 152 ARG A O 1
ATOM 1210 N N . ILE A 1 153 ? 8.286 3.107 5.642 1.00 60.00 153 ILE A N 1
ATOM 1211 C CA . ILE A 1 153 ? 7.036 2.463 5.263 1.00 60.00 153 ILE A CA 1
ATOM 1212 C C . ILE A 1 153 ? 6.035 3.553 4.991 1.00 60.00 153 ILE A C 1
ATOM 1214 O O . ILE A 1 153 ? 5.919 4.529 5.721 1.00 60.00 153 ILE A O 1
ATOM 1218 N N . ILE A 1 154 ? 5.354 3.395 3.871 1.00 60.78 154 ILE A N 1
ATOM 1219 C CA . ILE A 1 154 ? 4.686 4.495 3.193 1.00 60.78 154 ILE A CA 1
ATOM 1220 C C . ILE A 1 154 ? 3.205 4.570 3.627 1.00 60.78 154 ILE A C 1
ATOM 1222 O O . ILE A 1 154 ? 2.478 5.436 3.147 1.00 60.78 154 ILE A O 1
ATOM 1226 N N . TYR A 1 155 ? 2.744 3.677 4.522 1.00 69.88 155 TYR A N 1
ATOM 1227 C CA . TYR A 1 155 ? 1.319 3.331 4.612 1.00 69.88 155 TYR A CA 1
ATOM 1228 C C . TYR A 1 155 ? 0.665 3.311 6.014 1.00 69.88 155 TYR A C 1
ATOM 1230 O O . TYR A 1 155 ? -0.566 3.326 6.072 1.00 69.88 155 TYR A O 1
ATOM 1238 N N . TYR A 1 156 ? 1.435 3.281 7.119 1.00 74.00 156 TYR A N 1
ATOM 1239 C CA . TYR A 1 156 ? 0.928 3.225 8.510 1.00 74.00 156 TYR A CA 1
ATOM 1240 C C . TYR A 1 156 ? 1.956 3.734 9.535 1.00 74.00 156 TYR A C 1
ATOM 1242 O O . TYR A 1 156 ? 3.151 3.716 9.250 1.00 74.00 156 TYR A O 1
ATOM 1250 N N . THR A 1 157 ? 1.498 4.086 10.744 1.00 78.25 157 THR A N 1
ATOM 1251 C CA . THR A 1 157 ? 2.334 4.273 11.950 1.00 78.25 157 THR A CA 1
ATOM 1252 C C . THR A 1 157 ? 1.914 3.292 13.051 1.00 78.25 157 THR A C 1
ATOM 1254 O O . THR A 1 157 ? 0.824 2.716 12.973 1.00 78.25 157 THR A O 1
ATOM 1257 N N . GLU A 1 158 ? 2.752 3.079 14.070 1.00 81.38 158 GLU A N 1
ATOM 1258 C CA . GLU A 1 158 ? 2.414 2.184 15.189 1.00 81.38 158 GLU A CA 1
ATOM 1259 C C . GLU A 1 158 ? 1.196 2.699 15.959 1.00 81.38 158 GLU A C 1
ATOM 1261 O O . GLU A 1 158 ? 0.267 1.944 16.245 1.00 81.38 158 GLU A O 1
ATOM 1266 N N . GLU A 1 159 ? 1.142 4.010 16.186 1.00 82.00 159 GLU A N 1
ATOM 1267 C CA . GLU A 1 159 ? 0.039 4.685 16.864 1.00 82.00 159 GLU A CA 1
ATOM 1268 C C . GLU A 1 159 ? -1.269 4.521 16.089 1.00 82.00 159 GLU A C 1
ATOM 1270 O O . GLU A 1 159 ? -2.320 4.282 16.687 1.00 82.00 159 GLU A O 1
ATOM 1275 N N . LEU A 1 160 ? -1.213 4.605 14.754 1.00 83.69 160 LEU A N 1
ATOM 1276 C CA . LEU A 1 160 ? -2.372 4.361 13.904 1.00 83.69 160 LEU A CA 1
ATOM 1277 C C . LEU A 1 160 ? -2.832 2.905 14.013 1.00 83.69 160 LEU A C 1
ATOM 1279 O O . LEU A 1 160 ? -4.023 2.659 14.178 1.00 83.69 160 LEU A O 1
ATOM 1283 N N . ILE A 1 161 ? -1.913 1.938 13.951 1.00 87.75 161 ILE A N 1
ATOM 1284 C CA . ILE A 1 161 ? -2.249 0.512 14.070 1.00 87.75 161 ILE A CA 1
ATOM 1285 C C . ILE A 1 161 ? -2.902 0.223 15.427 1.00 87.75 161 ILE A C 1
ATOM 1287 O O . ILE A 1 161 ? -3.920 -0.470 15.489 1.00 87.75 161 ILE A O 1
ATOM 1291 N N . ASP A 1 162 ? -2.361 0.769 16.512 1.00 88.19 162 ASP A N 1
ATOM 1292 C CA . ASP A 1 162 ? -2.901 0.568 17.855 1.00 88.19 162 ASP A CA 1
ATOM 1293 C C . ASP A 1 162 ? -4.235 1.281 18.080 1.00 88.19 162 ASP A C 1
ATOM 1295 O O . ASP A 1 162 ? -5.097 0.757 18.793 1.00 88.19 162 ASP A O 1
ATOM 1299 N N . ALA A 1 163 ? -4.446 2.435 17.446 1.00 88.31 163 ALA A N 1
ATOM 1300 C CA . ALA A 1 163 ? -5.749 3.088 17.414 1.00 88.31 163 ALA A CA 1
ATOM 1301 C C . ALA A 1 163 ? -6.777 2.246 16.640 1.00 88.31 163 ALA A C 1
ATOM 1303 O O . ALA A 1 163 ? -7.882 2.025 17.134 1.00 88.31 163 ALA A O 1
ATOM 1304 N N . LEU A 1 164 ? -6.406 1.716 15.470 1.00 91.19 164 LEU A N 1
ATOM 1305 C CA . LEU A 1 164 ? -7.278 0.893 14.625 1.00 91.19 164 LEU A CA 1
ATOM 1306 C C . LEU A 1 164 ? -7.723 -0.397 15.316 1.00 91.19 164 LEU A C 1
ATOM 1308 O O . LEU A 1 164 ? -8.882 -0.770 15.196 1.00 91.19 164 LEU A O 1
ATOM 1312 N N . LYS A 1 165 ? -6.846 -1.050 16.091 1.00 91.81 165 LYS A N 1
ATOM 1313 C CA . LYS A 1 165 ? -7.211 -2.239 16.890 1.00 91.81 165 LYS A CA 1
ATOM 1314 C C . LYS A 1 165 ? -8.330 -1.970 17.904 1.00 91.81 165 LYS A C 1
ATOM 1316 O O . LYS A 1 165 ? -8.994 -2.908 18.330 1.00 91.81 165 LYS A O 1
ATOM 1321 N N . LYS A 1 166 ? -8.501 -0.715 18.327 1.00 90.81 166 LYS A N 1
ATOM 1322 C CA . LYS A 1 166 ? -9.535 -0.279 19.279 1.00 90.81 166 LYS A CA 1
ATOM 1323 C C . LYS A 1 166 ? -10.763 0.297 18.573 1.00 90.81 166 LYS A C 1
ATOM 1325 O O . LYS A 1 166 ? -11.752 0.599 19.236 1.00 90.81 166 LYS A O 1
ATOM 1330 N N . PHE A 1 167 ? -10.694 0.499 17.258 1.00 90.44 167 PHE A N 1
ATOM 1331 C CA . PHE A 1 167 ? -11.744 1.156 16.499 1.00 90.44 167 PHE A CA 1
ATOM 1332 C C . PHE A 1 167 ? -12.797 0.123 16.066 1.00 90.44 167 PHE A C 1
ATOM 1334 O O . PHE A 1 167 ? -12.442 -0.819 15.359 1.00 90.44 167 PHE A O 1
ATOM 1341 N N . PRO A 1 168 ? -14.083 0.266 16.448 1.00 88.06 168 PRO A N 1
ATOM 1342 C CA . PRO A 1 168 ? -15.080 -0.798 16.283 1.00 88.06 168 PRO A CA 1
ATOM 1343 C C . PRO A 1 168 ? -15.285 -1.283 14.845 1.00 88.06 168 PRO A C 1
ATOM 1345 O O . PRO A 1 168 ? -15.618 -2.444 14.632 1.00 88.06 168 PRO A O 1
ATOM 1348 N N . THR A 1 169 ? -15.089 -0.410 13.854 1.00 91.00 169 THR A N 1
ATOM 1349 C CA . THR A 1 169 ? -15.261 -0.775 12.443 1.00 91.00 169 THR A CA 1
ATOM 1350 C C . THR A 1 169 ? -14.066 -1.535 11.872 1.00 91.00 169 THR A C 1
ATOM 1352 O O . THR A 1 169 ? -14.196 -2.107 10.795 1.00 91.00 169 THR A O 1
ATOM 1355 N N . PHE A 1 170 ? -12.919 -1.591 12.560 1.00 95.44 170 PHE A N 1
ATOM 1356 C CA . PHE A 1 170 ? -11.700 -2.216 12.051 1.00 95.44 170 PHE A CA 1
ATOM 1357 C C . PHE A 1 170 ? -11.351 -3.517 12.769 1.00 95.44 170 PHE A C 1
ATOM 1359 O O . PHE A 1 170 ? -11.158 -3.584 13.978 1.00 95.44 170 PHE A O 1
ATOM 1366 N N . THR A 1 171 ? -11.137 -4.554 11.970 1.00 96.56 171 THR A N 1
ATOM 1367 C CA . THR A 1 171 ? -10.459 -5.781 12.369 1.00 96.56 171 THR A CA 1
ATOM 1368 C C . THR A 1 171 ? -9.046 -5.759 11.804 1.00 96.56 171 THR A C 1
ATOM 1370 O O . THR A 1 171 ? -8.860 -5.784 10.590 1.00 96.56 171 THR A O 1
ATOM 1373 N N . VAL A 1 172 ? -8.036 -5.728 12.675 1.00 96.12 172 VAL A N 1
ATOM 1374 C CA . VAL A 1 172 ? -6.622 -5.762 12.268 1.00 96.12 172 VAL A CA 1
ATOM 1375 C C . VAL A 1 172 ? -6.074 -7.184 12.404 1.00 96.12 172 VAL A C 1
ATOM 1377 O O . VAL A 1 172 ? -6.283 -7.854 13.421 1.00 96.12 172 VAL A O 1
ATOM 1380 N N . ARG A 1 173 ? -5.369 -7.660 11.378 1.00 96.44 173 ARG A N 1
ATOM 1381 C CA . ARG A 1 173 ? -4.672 -8.949 11.347 1.00 96.44 173 ARG A CA 1
ATOM 1382 C C . ARG A 1 173 ? -3.247 -8.740 10.873 1.00 96.44 173 ARG A C 1
ATOM 1384 O O . ARG A 1 173 ? -3.027 -8.111 9.847 1.00 96.44 173 ARG A O 1
ATOM 1391 N N . VAL A 1 174 ? -2.290 -9.285 11.613 1.00 95.12 174 VAL A N 1
ATOM 1392 C CA . VAL A 1 174 ? -0.896 -9.372 11.174 1.00 95.12 174 VAL A CA 1
ATOM 1393 C C . VAL A 1 174 ? -0.639 -10.822 10.793 1.00 95.12 174 VAL A C 1
ATOM 1395 O O . VAL A 1 174 ? -0.912 -11.707 11.602 1.00 95.12 174 VAL A O 1
ATOM 1398 N N . ILE A 1 175 ? -0.159 -11.065 9.576 1.00 96.38 175 ILE A N 1
ATOM 1399 C CA . ILE A 1 175 ? 0.117 -12.418 9.073 1.00 96.38 175 ILE A CA 1
ATOM 1400 C C . ILE A 1 175 ? 1.578 -12.550 8.621 1.00 96.38 175 ILE A C 1
ATOM 1402 O O . ILE A 1 175 ? 2.171 -11.549 8.206 1.00 96.38 175 ILE A O 1
ATOM 1406 N N . PRO A 1 176 ? 2.176 -13.756 8.687 1.00 95.12 176 PRO A N 1
ATOM 1407 C CA . PRO A 1 176 ? 3.505 -13.998 8.133 1.00 95.12 176 PRO A CA 1
ATOM 1408 C C . PRO A 1 176 ? 3.568 -13.648 6.641 1.00 95.12 176 PRO A C 1
ATOM 1410 O O . PRO A 1 176 ? 2.604 -13.856 5.907 1.00 95.12 176 PRO A O 1
ATOM 1413 N N . GLY A 1 177 ? 4.712 -13.125 6.198 1.00 91.62 177 GLY A N 1
ATOM 1414 C CA . GLY A 1 177 ? 4.967 -12.804 4.795 1.00 91.62 177 GLY A CA 1
ATOM 1415 C C . GLY A 1 177 ? 5.426 -11.367 4.558 1.00 91.62 177 GLY A C 1
ATOM 1416 O O . GLY A 1 177 ? 5.740 -10.612 5.484 1.00 91.62 177 GLY A O 1
ATOM 1417 N N . HIS A 1 178 ? 5.466 -11.007 3.277 1.00 90.50 178 HIS A N 1
ATOM 1418 C CA . HIS A 1 178 ? 5.926 -9.714 2.772 1.00 90.50 178 HIS A CA 1
ATOM 1419 C C . HIS A 1 178 ? 4.772 -8.896 2.183 1.00 90.50 178 HIS A C 1
ATOM 1421 O O . HIS A 1 178 ? 3.637 -9.350 2.129 1.00 90.50 178 HIS A O 1
ATOM 1427 N N . HIS A 1 179 ? 5.056 -7.688 1.704 1.00 90.75 179 HIS A N 1
ATOM 1428 C CA . HIS A 1 179 ? 4.044 -6.782 1.155 1.00 90.75 179 HIS A CA 1
ATOM 1429 C C . HIS A 1 179 ? 3.137 -7.418 0.089 1.00 90.75 179 HIS A C 1
ATOM 1431 O O . HIS A 1 179 ? 1.937 -7.160 0.072 1.00 90.75 179 HIS A O 1
ATOM 1437 N N . ASP A 1 180 ? 3.676 -8.291 -0.768 1.00 91.88 180 ASP A N 1
ATOM 1438 C CA . ASP A 1 180 ? 2.901 -9.019 -1.778 1.00 91.88 180 ASP A CA 1
ATOM 1439 C C . ASP A 1 180 ? 2.380 -10.380 -1.256 1.00 91.88 180 ASP A C 1
ATOM 1441 O O . ASP A 1 180 ? 2.224 -11.322 -2.027 1.00 91.88 180 ASP A O 1
ATOM 1445 N N . VAL A 1 181 ? 2.082 -10.508 0.048 1.00 92.62 181 VAL A N 1
ATOM 1446 C CA . VAL A 1 181 ? 1.583 -11.753 0.682 1.00 92.62 181 VAL A CA 1
ATOM 1447 C C . VAL A 1 181 ? 0.358 -12.332 -0.026 1.00 92.62 181 VAL A C 1
ATOM 1449 O O . VAL A 1 181 ? 0.226 -13.538 -0.147 1.00 92.62 181 VAL A O 1
ATOM 1452 N N . HIS A 1 182 ? -0.501 -11.482 -0.580 1.00 93.62 182 HIS A N 1
ATOM 1453 C CA . HIS A 1 182 ? -1.666 -11.897 -1.361 1.00 93.62 182 HIS A CA 1
ATOM 1454 C C . HIS A 1 182 ? -1.330 -12.606 -2.685 1.00 93.62 182 HIS A C 1
ATOM 1456 O O . HIS A 1 182 ? -2.199 -13.272 -3.237 1.00 93.62 182 HIS A O 1
ATOM 1462 N N . LEU A 1 183 ? -0.105 -12.454 -3.199 1.00 92.06 183 LEU A N 1
ATOM 1463 C CA . LEU A 1 183 ? 0.402 -13.185 -4.364 1.00 92.06 183 LEU A CA 1
ATOM 1464 C C . LEU A 1 183 ? 1.277 -14.370 -3.961 1.00 92.06 183 LEU A C 1
ATOM 1466 O O . LEU A 1 183 ? 1.227 -15.400 -4.623 1.00 92.06 183 LEU A O 1
ATOM 1470 N N . ASN A 1 184 ? 2.093 -14.208 -2.918 1.00 91.38 184 ASN A N 1
ATOM 1471 C CA . ASN A 1 184 ? 3.035 -15.244 -2.495 1.00 91.38 184 ASN A CA 1
ATOM 1472 C C . ASN A 1 184 ? 2.354 -16.352 -1.675 1.00 91.38 184 ASN A C 1
ATOM 1474 O O . ASN A 1 184 ? 2.718 -17.508 -1.815 1.00 91.38 184 ASN A O 1
ATOM 1478 N N . GLU A 1 185 ? 1.386 -15.990 -0.830 1.00 92.69 185 GLU A N 1
ATOM 1479 C CA . GLU A 1 185 ? 0.711 -16.865 0.141 1.00 92.69 185 GLU A CA 1
ATOM 1480 C C . GLU A 1 185 ? -0.811 -16.577 0.155 1.00 92.69 185 GLU A C 1
ATOM 1482 O O . GLU A 1 185 ? -1.373 -16.147 1.178 1.00 92.69 185 GLU A O 1
ATOM 1487 N N . PRO A 1 186 ? -1.507 -16.726 -0.989 1.00 94.12 186 PRO A N 1
ATOM 1488 C CA . PRO A 1 186 ? -2.912 -16.342 -1.126 1.00 94.12 186 PRO A CA 1
ATOM 1489 C C . PRO A 1 186 ? -3.838 -17.077 -0.145 1.00 94.12 186 PRO A C 1
ATOM 1491 O O . PRO A 1 186 ? -4.826 -16.497 0.306 1.00 94.12 186 PRO A O 1
ATOM 1494 N N . GLU A 1 187 ? -3.512 -18.309 0.248 1.00 96.44 187 GLU A N 1
ATOM 1495 C CA . GLU A 1 187 ? -4.262 -19.111 1.218 1.00 96.44 187 GLU A CA 1
ATOM 1496 C C . GLU A 1 187 ? -4.282 -18.453 2.604 1.00 96.44 187 GLU A C 1
ATOM 1498 O O . GLU A 1 187 ? -5.329 -18.397 3.253 1.00 96.44 187 GLU A O 1
ATOM 1503 N N . SER A 1 188 ? -3.150 -17.885 3.035 1.00 96.25 188 SER A N 1
ATOM 1504 C CA . SER A 1 188 ? -3.042 -17.177 4.317 1.00 96.25 188 SER A CA 1
ATOM 1505 C C . SER A 1 188 ? -3.917 -15.924 4.343 1.00 96.25 188 SER A C 1
ATOM 1507 O O . SER A 1 188 ? -4.542 -15.617 5.360 1.00 96.25 188 SER A O 1
ATOM 1509 N N . VAL A 1 189 ? -4.016 -15.216 3.212 1.00 97.69 189 VAL A N 1
ATOM 1510 C CA . VAL A 1 189 ? -4.927 -14.072 3.057 1.00 97.69 189 VAL A CA 1
ATOM 1511 C C . VAL A 1 189 ? -6.383 -14.540 3.015 1.00 97.69 189 VAL A C 1
ATOM 1513 O O . VAL A 1 189 ? -7.228 -13.981 3.718 1.00 97.69 189 VAL A O 1
ATOM 1516 N N . ALA A 1 190 ? -6.686 -15.589 2.246 1.00 97.94 190 ALA A N 1
ATOM 1517 C CA . ALA A 1 190 ? -8.031 -16.146 2.119 1.00 97.94 190 ALA A CA 1
ATOM 1518 C C . ALA A 1 190 ? -8.598 -16.605 3.472 1.00 97.94 190 ALA A C 1
ATOM 1520 O O . ALA A 1 190 ? -9.759 -16.326 3.770 1.00 97.94 190 ALA A O 1
ATOM 1521 N N . ALA A 1 191 ? -7.769 -17.211 4.327 1.00 97.81 191 ALA A N 1
ATOM 1522 C CA . ALA A 1 191 ? -8.146 -17.628 5.677 1.00 97.81 191 ALA A CA 1
ATOM 1523 C C . ALA A 1 191 ? -8.615 -16.466 6.575 1.00 97.81 191 ALA A C 1
ATOM 1525 O O . ALA A 1 191 ? -9.405 -16.683 7.490 1.00 97.81 191 ALA A O 1
ATOM 1526 N N . GLN A 1 192 ? -8.166 -15.232 6.314 1.00 97.88 192 GLN A N 1
ATOM 1527 C CA . GLN A 1 192 ? -8.640 -14.033 7.018 1.00 97.88 192 GLN A CA 1
ATOM 1528 C C . GLN A 1 192 ? -9.850 -13.396 6.321 1.00 97.88 192 GLN A C 1
ATOM 1530 O O . GLN A 1 192 ? -10.774 -12.917 6.978 1.00 97.88 192 GLN A O 1
ATOM 1535 N N . VAL A 1 193 ? -9.849 -13.388 4.986 1.00 97.94 193 VAL A N 1
ATOM 1536 C CA . VAL A 1 193 ? -10.874 -12.732 4.164 1.00 97.94 193 VAL A CA 1
ATOM 1537 C C . VAL A 1 193 ? -12.204 -13.481 4.182 1.00 97.94 193 VAL A C 1
ATOM 1539 O O . VAL A 1 193 ? -13.245 -12.845 4.328 1.00 97.94 193 VAL A O 1
ATOM 1542 N N . ILE A 1 194 ? -12.194 -14.808 4.034 1.00 97.44 194 ILE A N 1
ATOM 1543 C CA . ILE A 1 194 ? -13.421 -15.610 3.912 1.00 97.44 194 ILE A CA 1
ATOM 1544 C C . ILE A 1 194 ? -14.313 -15.465 5.158 1.00 97.44 194 ILE A C 1
ATOM 1546 O O . ILE A 1 194 ? -15.488 -15.133 4.988 1.00 97.44 194 ILE A O 1
ATOM 1550 N N . PRO A 1 195 ? -13.806 -15.625 6.400 1.00 96.25 195 PRO A N 1
ATOM 1551 C CA . PRO A 1 195 ? -14.629 -15.420 7.591 1.00 96.25 195 PRO A CA 1
ATOM 1552 C C . PRO A 1 195 ? -15.185 -13.997 7.682 1.00 96.25 195 PRO A C 1
ATOM 1554 O O . PRO A 1 195 ? -16.362 -13.817 7.975 1.00 96.25 195 PRO A O 1
ATOM 1557 N N . PHE A 1 196 ? -14.367 -12.988 7.365 1.00 96.31 196 PHE A N 1
ATOM 1558 C CA . PHE A 1 196 ? -14.797 -11.591 7.379 1.00 96.31 196 PHE A CA 1
ATOM 1559 C C . PHE A 1 196 ? -15.909 -11.306 6.363 1.00 96.31 196 PHE A C 1
ATOM 1561 O O . PHE A 1 196 ? -16.833 -10.550 6.656 1.00 96.31 196 PHE A O 1
ATOM 1568 N N . LEU A 1 197 ? -15.854 -11.905 5.170 1.00 95.12 197 LEU A N 1
ATOM 1569 C CA . LEU A 1 197 ? -16.912 -11.762 4.170 1.00 95.12 197 LEU A CA 1
ATOM 1570 C C . LEU A 1 197 ? -18.205 -12.465 4.598 1.00 95.12 197 LEU A C 1
ATOM 1572 O O . LEU A 1 197 ? -19.271 -11.885 4.400 1.00 95.12 197 LEU A O 1
ATOM 1576 N N . ASN A 1 198 ? -18.104 -13.634 5.232 1.00 93.50 198 ASN A N 1
ATOM 1577 C CA . ASN A 1 198 ? -19.252 -14.425 5.685 1.00 93.50 198 ASN A CA 1
ATOM 1578 C C . ASN A 1 198 ? -19.924 -13.893 6.961 1.00 93.50 198 ASN A C 1
ATOM 1580 O O . ASN A 1 198 ? -21.064 -14.257 7.233 1.00 93.50 198 ASN A O 1
ATOM 1584 N N . ASP A 1 199 ? -19.252 -13.045 7.742 1.00 86.81 199 ASP A N 1
ATOM 1585 C CA . ASP A 1 199 ? -19.849 -12.418 8.924 1.00 86.81 199 ASP A CA 1
ATOM 1586 C C . ASP A 1 199 ? -21.013 -11.490 8.527 1.00 86.81 199 ASP A C 1
ATOM 1588 O O . ASP A 1 199 ? -20.837 -10.536 7.767 1.00 86.81 199 ASP A O 1
ATOM 1592 N N . THR A 1 200 ? -22.220 -11.750 9.021 1.00 65.00 200 THR A N 1
ATOM 1593 C CA . THR A 1 200 ? -23.437 -11.011 8.653 1.00 65.00 200 THR A CA 1
ATOM 1594 C C . THR A 1 200 ? -23.585 -9.658 9.354 1.00 65.00 200 THR A C 1
ATOM 1596 O O . THR A 1 200 ? -24.614 -9.013 9.185 1.00 65.00 200 THR A O 1
ATOM 1599 N N . GLN A 1 201 ? -22.590 -9.176 10.108 1.00 59.97 201 GLN A N 1
ATOM 1600 C CA . GLN A 1 201 ? -22.609 -7.839 10.733 1.00 59.97 201 GLN A CA 1
ATOM 1601 C C . GLN A 1 201 ? -22.478 -6.655 9.743 1.00 59.97 201 GLN A C 1
ATOM 1603 O O . GLN A 1 201 ? -21.864 -5.638 10.063 1.00 59.97 201 GLN A O 1
ATOM 1608 N N . SER A 1 202 ? -23.035 -6.744 8.532 1.00 54.50 202 SER A N 1
ATOM 1609 C CA . SER A 1 202 ? -23.144 -5.574 7.655 1.00 54.50 202 SER A CA 1
ATOM 1610 C C . SER A 1 202 ? -24.502 -4.905 7.844 1.00 54.50 202 SER A C 1
ATOM 1612 O O . SER A 1 202 ? -25.531 -5.569 7.877 1.00 54.50 202 SER A O 1
ATOM 1614 N N . SER A 1 203 ? -24.496 -3.583 8.003 1.00 47.62 203 SER A N 1
ATOM 1615 C CA . SER A 1 203 ? -25.692 -2.750 8.173 1.00 47.62 203 SER A CA 1
ATOM 1616 C C . SER A 1 203 ? -26.355 -2.353 6.844 1.00 47.62 203 SER A C 1
ATOM 1618 O O . SER A 1 203 ? -27.092 -1.367 6.811 1.00 47.62 203 SER A O 1
ATOM 1620 N N . LEU A 1 204 ? -26.045 -3.068 5.758 1.00 46.03 204 LEU A N 1
ATOM 1621 C CA . LEU A 1 204 ? -26.658 -2.948 4.434 1.00 46.03 204 LEU A CA 1
ATOM 1622 C C . LEU A 1 204 ? -27.275 -4.289 4.036 1.00 46.03 204 LEU A C 1
ATOM 1624 O O . LEU A 1 204 ? -26.585 -5.318 4.221 1.00 46.03 204 LEU A O 1
#

Secondary structure (DSSP, 8-state):
-EETHHHHHHHHHHHH-TTS-S-EEEES--SPPB--TTTHHHHHHHHHHHHHHHHHHHHHSPPP-B-HHHHHHHHHHHSTTTS-HHHHHHHHHHHEEEETTEEEE-S-GGGGG--PPPB-HHHHHHHHHH--S-EEEEEEHHHHHHHHTT---SS--HHHHHHHTTSTTEEEEEESS-TTHHHH-HHHHHHHHHHHHH------

Foldseek 3Di:
DAAALGQQVQLLVLLVCVPVDQEAEYQAFHHFAADDPVCQVVVVVVLVVVLVVLVVCVVPDDADFDALVRQLVVQCVVQPQADDSVLSVVVSVVQWDDDPPGIGGPDDSSCVSPPHDHHHPVVSVSSNVSRDHAYEYEHEPVLVVCQVVVHDDGHDHPVRLVVQVVDVSYDYHYDYGHSVCCSVPVVRVCVRVVVVVPDPPGPD

InterPro domains:
  IPR029058 Alpha/Beta hydrolase fold [G3DSA:3.40.50.1820] (1-194)
  IPR029058 Alpha/Beta hydrolase fold [SSF53474] (1-198)

pLDDT: mean 89.29, std 8.98, range [46.03, 98.25]

Organism: Lygus hesperus (NCBI:txid30085)